Protein AF-A0A7X4JTY4-F1 (afdb_monomer)

Foldseek 3Di:
DDDPDDWDFDALVNVVVVCVVPPPQPVPPHDPDDSQATGWGWDFDCDVNATWTWTAHPVRPTLDTPSPVPDDPVDDPLVVDDDCVSPVPSVVVNVQVVQEAEQDDAADDLPQLLLDWAFLDDDQLAQHNNSNCLLNVLQPQDDPLQVVLQVLCVLVPVQFDGWDWDADPRTTWTWTAGPPGDTDTSSRDDRQSSLSSNLSSQLSRPQHRQEYEEEASCPSHDLSSLLVSLVSQVVSCVRHHYHYDHPDLSNQQSCQVPQQVDWAWDQDPNDIDIHGDDCVVCVVVSVPDGRSRCVVVCNVPNDDD

Nearest PDB structures (foldseek):
  8v47-assembly1_A  TM=6.775E-01  e=1.813E-04  Escherichia coli B185
  8ux9-assembly1_C  TM=6.898E-01  e=3.568E-04  Escherichia coli B185
  8v49-assembly1_D  TM=6.364E-01  e=2.691E-04  Escherichia coli B185
  8ux9-assembly1_B  TM=4.644E-01  e=8.709E-05  Escherichia coli B185
  8v48-assembly1_F  TM=4.225E-01  e=2.009E-05  Escherichia coli B185

Mean predicted aligned error: 12.1 Å

Structure (mmCIF, N/CA/C/O backbone):
data_AF-A0A7X4JTY4-F1
#
_entry.id   AF-A0A7X4JTY4-F1
#
loop_
_atom_site.group_PDB
_atom_site.id
_atom_site.type_symbol
_atom_site.label_atom_id
_atom_site.label_alt_id
_atom_site.label_comp_id
_atom_site.label_asym_id
_atom_site.label_entity_id
_atom_site.label_seq_id
_atom_site.pdbx_PDB_ins_code
_atom_site.Cartn_x
_atom_site.Cartn_y
_atom_site.Cartn_z
_atom_site.occupancy
_atom_site.B_iso_or_equiv
_atom_site.auth_seq_id
_atom_site.auth_comp_id
_atom_site.auth_asym_id
_atom_site.auth_atom_id
_atom_site.pdbx_PDB_model_num
ATOM 1 N N . MET A 1 1 ? 39.954 15.935 -25.985 1.00 30.92 1 MET A N 1
ATOM 2 C CA . MET A 1 1 ? 39.154 15.228 -24.966 1.00 30.92 1 MET A CA 1
ATOM 3 C C . MET A 1 1 ? 38.207 14.335 -25.734 1.00 30.92 1 MET A C 1
ATOM 5 O O . MET A 1 1 ? 37.468 14.859 -26.553 1.00 30.92 1 MET A O 1
ATOM 9 N N . ALA A 1 2 ? 38.372 13.020 -25.617 1.00 26.95 2 ALA A N 1
ATOM 10 C CA . ALA A 1 2 ? 37.556 12.062 -26.350 1.00 26.95 2 ALA A CA 1
ATOM 11 C C . ALA A 1 2 ? 36.162 11.999 -25.714 1.00 26.95 2 ALA A C 1
ATOM 13 O O . ALA A 1 2 ? 36.042 11.867 -24.497 1.00 26.95 2 ALA A O 1
ATOM 14 N N . ASP A 1 3 ? 35.157 12.174 -26.562 1.00 33.31 3 ASP A N 1
ATOM 15 C CA . ASP A 1 3 ? 33.731 12.133 -26.272 1.00 33.31 3 ASP A CA 1
ATOM 16 C C . ASP A 1 3 ? 33.299 10.667 -26.106 1.00 33.31 3 ASP A C 1
ATOM 18 O O . ASP A 1 3 ? 33.400 9.875 -27.043 1.00 33.31 3 ASP A O 1
ATOM 22 N N . ASN A 1 4 ? 32.886 10.282 -24.897 1.00 30.95 4 ASN A N 1
ATOM 23 C CA . ASN A 1 4 ? 32.335 8.956 -24.613 1.00 30.95 4 ASN A CA 1
ATOM 24 C C . ASN A 1 4 ? 30.812 9.021 -24.777 1.00 30.95 4 ASN A C 1
ATOM 26 O O . ASN A 1 4 ? 30.064 9.052 -23.800 1.00 30.95 4 ASN A O 1
ATOM 30 N N . GLY A 1 5 ? 30.351 9.045 -26.027 1.00 32.28 5 GLY A N 1
ATOM 31 C CA . GLY A 1 5 ? 28.941 8.844 -26.347 1.00 32.28 5 GLY A CA 1
ATOM 32 C C . GLY A 1 5 ? 28.495 7.455 -25.885 1.00 32.28 5 GLY A C 1
ATOM 33 O O . GLY A 1 5 ? 28.937 6.440 -26.421 1.00 32.28 5 GLY A O 1
ATOM 34 N N . GLY A 1 6 ? 27.637 7.395 -24.866 1.00 33.47 6 GLY A N 1
ATOM 35 C CA . GLY A 1 6 ? 27.070 6.140 -24.377 1.00 33.47 6 GLY A CA 1
ATOM 36 C C . GLY A 1 6 ? 26.107 5.527 -25.398 1.00 33.47 6 GLY A C 1
ATOM 37 O O . GLY A 1 6 ? 25.023 6.065 -25.645 1.00 33.47 6 GLY A O 1
ATOM 38 N N . ARG A 1 7 ? 26.483 4.377 -25.963 1.00 35.91 7 ARG A N 1
ATOM 39 C CA . ARG A 1 7 ? 25.622 3.526 -26.797 1.00 35.91 7 ARG A CA 1
ATOM 40 C C . ARG A 1 7 ? 24.805 2.622 -25.873 1.00 35.91 7 ARG A C 1
ATOM 42 O O . ARG A 1 7 ? 25.372 1.910 -25.052 1.00 35.91 7 ARG A O 1
ATOM 49 N N . LEU A 1 8 ? 23.482 2.691 -25.971 1.00 34.91 8 LEU A N 1
ATOM 50 C CA . LEU A 1 8 ? 22.560 1.818 -25.242 1.00 34.91 8 LEU A CA 1
ATOM 51 C C . LEU A 1 8 ? 21.716 1.154 -26.323 1.00 34.91 8 LEU A C 1
ATOM 53 O O . LEU A 1 8 ? 20.919 1.822 -26.983 1.00 34.91 8 LEU A O 1
ATOM 57 N N . GLU A 1 9 ? 22.001 -0.117 -26.576 1.00 34.25 9 GLU A N 1
ATOM 58 C CA . GLU A 1 9 ? 21.263 -0.954 -27.514 1.00 34.25 9 GLU A CA 1
ATOM 59 C C . GLU A 1 9 ? 20.186 -1.693 -26.732 1.00 34.25 9 GLU A C 1
ATOM 61 O O . GLU A 1 9 ? 20.489 -2.313 -25.719 1.00 34.25 9 GLU A O 1
ATOM 66 N N . VAL A 1 10 ? 18.939 -1.600 -27.187 1.00 36.41 10 VAL A N 1
ATOM 67 C CA . VAL A 1 10 ? 17.864 -2.489 -26.739 1.00 36.41 10 VAL A CA 1
ATOM 68 C C . VAL A 1 10 ? 17.528 -3.354 -27.939 1.00 36.41 10 VAL A C 1
ATOM 70 O O . VAL A 1 10 ? 17.168 -2.831 -28.997 1.00 36.41 10 VAL A O 1
ATOM 73 N N . THR A 1 11 ? 17.718 -4.660 -27.805 1.00 35.09 11 THR A N 1
ATOM 74 C CA . THR A 1 11 ? 17.557 -5.601 -28.921 1.00 35.09 11 THR A CA 1
ATOM 75 C C . THR A 1 11 ? 16.150 -6.200 -28.947 1.00 35.09 11 THR A C 1
ATOM 77 O O . THR A 1 11 ? 15.474 -6.302 -27.923 1.00 35.09 11 THR A O 1
ATOM 80 N N . ALA A 1 12 ? 15.694 -6.629 -30.129 1.00 35.72 12 ALA A N 1
ATOM 81 C CA . ALA A 1 12 ? 14.402 -7.301 -30.295 1.00 35.72 12 ALA A CA 1
ATOM 82 C C . ALA A 1 12 ? 14.272 -8.575 -29.429 1.00 35.72 12 ALA A C 1
ATOM 84 O O . ALA A 1 12 ? 13.171 -8.924 -29.003 1.00 35.72 12 ALA A O 1
ATOM 85 N N . GLU A 1 13 ? 15.390 -9.248 -29.136 1.00 31.34 13 GLU A N 1
ATOM 86 C CA . GLU A 1 13 ? 15.436 -10.464 -28.313 1.00 31.34 13 GLU A CA 1
ATOM 87 C C . GLU A 1 13 ? 15.108 -10.191 -26.834 1.00 31.34 13 GLU A C 1
ATOM 89 O O . GLU A 1 13 ? 14.387 -10.973 -26.212 1.00 31.34 13 GLU A O 1
ATOM 94 N N . GLU A 1 14 ? 15.547 -9.054 -26.284 1.00 34.03 14 GLU A N 1
ATOM 95 C CA . GLU A 1 14 ? 15.264 -8.656 -24.894 1.00 34.03 14 GLU A CA 1
ATOM 96 C C . GLU A 1 14 ? 13.777 -8.328 -24.673 1.00 34.03 14 GLU A C 1
ATOM 98 O O . GLU A 1 14 ? 13.241 -8.542 -23.584 1.00 34.03 14 GLU A O 1
ATOM 103 N N . ILE A 1 15 ? 13.087 -7.863 -25.720 1.00 36.12 15 ILE A N 1
ATOM 104 C CA . ILE A 1 15 ? 11.656 -7.525 -25.692 1.00 36.12 15 ILE A CA 1
ATOM 105 C C . ILE A 1 15 ? 10.789 -8.770 -25.935 1.00 36.12 15 ILE A C 1
ATOM 107 O O . ILE A 1 15 ? 9.801 -8.975 -25.229 1.00 36.12 15 ILE A O 1
ATOM 111 N N . ALA A 1 16 ? 11.179 -9.652 -26.862 1.00 30.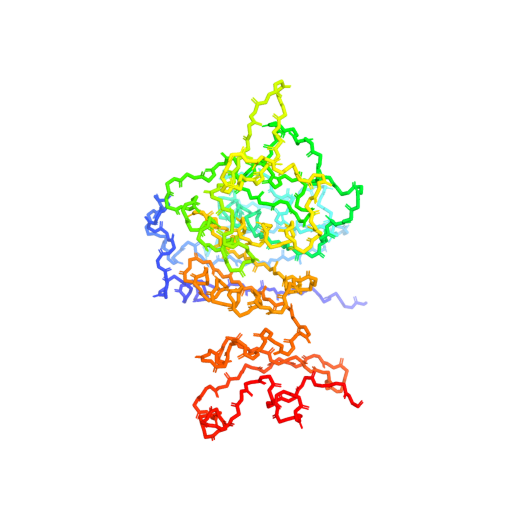55 16 ALA A N 1
ATOM 112 C CA . ALA A 1 16 ? 10.481 -10.920 -27.098 1.00 30.55 16 ALA A CA 1
ATOM 113 C C . ALA A 1 16 ? 10.494 -11.829 -25.852 1.00 30.55 16 ALA A C 1
ATOM 115 O O . ALA A 1 16 ? 9.496 -12.481 -25.541 1.00 30.55 16 ALA A O 1
ATOM 116 N N . TYR A 1 17 ? 11.585 -11.804 -25.075 1.00 32.16 17 TYR A N 1
ATOM 117 C CA . TYR A 1 17 ? 11.674 -12.500 -23.788 1.00 32.16 17 TYR A CA 1
ATOM 118 C C . TYR A 1 17 ? 10.658 -11.984 -22.747 1.00 32.16 17 TYR A C 1
ATOM 120 O O . TYR A 1 17 ? 10.194 -12.746 -21.894 1.00 32.16 17 TYR A O 1
ATOM 128 N N . ALA A 1 18 ? 10.280 -10.703 -22.817 1.00 34.03 18 ALA A N 1
ATOM 129 C CA . ALA A 1 18 ? 9.278 -10.105 -21.935 1.00 34.03 18 ALA A CA 1
ATOM 130 C C . ALA A 1 18 ? 7.833 -10.473 -22.334 1.00 34.03 18 ALA A C 1
ATOM 132 O O . ALA A 1 18 ? 6.981 -10.619 -21.453 1.00 34.03 18 ALA A O 1
ATOM 133 N N . GLU A 1 19 ? 7.553 -10.676 -23.628 1.00 34.06 19 GLU A N 1
ATOM 134 C CA . GLU A 1 19 ? 6.225 -11.080 -24.122 1.00 34.06 19 GLU A CA 1
ATOM 135 C C . GLU A 1 19 ? 5.905 -12.566 -23.872 1.00 34.06 19 GLU A C 1
ATOM 137 O O . GLU A 1 19 ? 4.757 -12.894 -23.560 1.00 34.06 19 GLU A O 1
ATOM 142 N N . ASP A 1 20 ? 6.900 -13.460 -23.931 1.00 35.25 20 ASP A N 1
ATOM 143 C CA . ASP A 1 20 ? 6.692 -14.918 -23.831 1.00 35.25 20 ASP A CA 1
ATOM 144 C C . ASP A 1 20 ? 6.289 -15.385 -22.413 1.00 35.25 20 ASP A C 1
ATOM 146 O O . ASP A 1 20 ? 5.678 -16.437 -22.226 1.00 35.25 20 ASP A O 1
ATOM 150 N N . ARG A 1 21 ? 6.559 -14.572 -21.377 1.00 36.59 21 ARG A N 1
ATOM 151 C CA . ARG A 1 21 ? 6.151 -14.870 -19.988 1.00 36.59 21 ARG A CA 1
ATOM 152 C C . ARG A 1 21 ? 4.821 -14.253 -19.559 1.00 36.59 21 ARG A C 1
ATOM 154 O O . ARG A 1 21 ? 4.237 -14.749 -18.593 1.00 36.59 21 ARG A O 1
ATOM 161 N N . ARG A 1 22 ? 4.320 -13.208 -20.231 1.00 41.38 22 ARG A N 1
ATOM 162 C CA . ARG A 1 22 ? 2.977 -12.631 -20.008 1.00 41.38 22 ARG A CA 1
ATOM 163 C C . ARG A 1 22 ? 2.498 -11.947 -21.300 1.00 41.38 22 ARG A C 1
ATOM 165 O O . ARG A 1 22 ? 3.091 -10.940 -21.676 1.00 41.38 22 ARG A O 1
ATOM 172 N N . PRO A 1 23 ? 1.403 -12.397 -21.946 1.00 35.69 23 PRO A N 1
ATOM 173 C CA . PRO A 1 23 ? 0.941 -11.810 -23.202 1.00 35.69 23 PRO A CA 1
ATOM 174 C C . PRO A 1 23 ? 0.345 -10.415 -22.951 1.00 35.69 23 PRO A C 1
ATOM 176 O O . PRO A 1 23 ? -0.846 -10.263 -22.677 1.00 35.69 23 PRO A O 1
ATOM 179 N N . TYR A 1 24 ? 1.189 -9.384 -23.011 1.00 38.91 24 TYR A N 1
ATOM 180 C CA . TYR A 1 24 ? 0.818 -7.991 -22.743 1.00 38.91 24 TYR A CA 1
ATOM 181 C C . TYR A 1 24 ? -0.058 -7.392 -23.863 1.00 38.91 24 TYR A C 1
ATOM 183 O O . TYR A 1 24 ? -0.971 -6.617 -23.578 1.00 38.91 24 TYR A O 1
ATOM 191 N N . GLY A 1 25 ? 0.149 -7.787 -25.128 1.00 37.41 25 GLY A N 1
ATOM 192 C CA . GLY A 1 25 ? -0.528 -7.190 -26.293 1.00 37.41 25 GLY A CA 1
ATOM 193 C C . GLY A 1 25 ? -2.019 -7.532 -26.448 1.00 37.41 25 GLY A C 1
ATOM 194 O O . GLY A 1 25 ? -2.828 -6.673 -26.809 1.00 37.41 25 GLY A O 1
ATOM 195 N N . ALA A 1 26 ? -2.430 -8.756 -26.100 1.00 36.97 26 ALA A N 1
ATOM 196 C CA . ALA A 1 26 ? -3.780 -9.253 -26.399 1.00 36.97 26 ALA A CA 1
ATOM 197 C C . ALA A 1 26 ? -4.903 -8.548 -25.609 1.00 36.97 26 ALA A C 1
ATOM 199 O O . ALA A 1 26 ? -6.049 -8.506 -26.057 1.00 36.97 26 ALA A O 1
ATOM 200 N N . ARG A 1 27 ? -4.596 -7.966 -24.441 1.00 36.22 27 ARG A N 1
ATOM 201 C CA . ARG A 1 27 ? -5.600 -7.352 -23.552 1.00 36.22 27 ARG A CA 1
ATOM 202 C C . ARG A 1 27 ? -6.012 -5.933 -23.966 1.00 36.22 27 ARG A C 1
ATOM 204 O O . ARG A 1 27 ? -7.027 -5.442 -23.481 1.00 36.22 27 ARG A O 1
ATOM 211 N N . TYR A 1 28 ? -5.263 -5.298 -24.871 1.00 38.22 28 TYR A N 1
ATOM 212 C CA . TYR A 1 28 ? -5.427 -3.885 -25.247 1.00 38.22 28 TYR A CA 1
ATOM 213 C C . TYR A 1 28 ? -5.757 -3.670 -26.735 1.00 38.22 28 TYR A C 1
ATOM 215 O O . TYR A 1 28 ? -5.597 -2.567 -27.254 1.00 38.22 28 TYR A O 1
ATOM 223 N N . GLY A 1 29 ? -6.223 -4.712 -27.437 1.00 30.72 29 GLY A N 1
ATOM 224 C CA . GLY A 1 29 ? -6.575 -4.621 -28.861 1.00 30.72 29 GLY A CA 1
ATOM 225 C C . GLY A 1 29 ? -5.367 -4.417 -29.780 1.00 30.72 29 GLY A C 1
ATOM 226 O O . GLY A 1 29 ? -5.516 -3.959 -30.913 1.00 30.72 29 GLY A O 1
ATOM 227 N N . ILE A 1 30 ? -4.170 -4.740 -29.290 1.00 37.56 30 ILE A N 1
ATOM 228 C CA . ILE A 1 30 ? -2.940 -4.711 -30.064 1.00 37.56 30 ILE A CA 1
ATOM 229 C C . ILE A 1 30 ? -2.812 -6.098 -30.700 1.00 37.56 30 ILE A C 1
ATOM 231 O O . ILE A 1 30 ? -2.725 -7.105 -29.999 1.00 37.56 30 ILE A O 1
ATOM 235 N N . GLY A 1 31 ? -2.892 -6.160 -32.032 1.00 35.72 31 GLY A N 1
ATOM 236 C CA . GLY A 1 31 ? -2.583 -7.384 -32.774 1.00 35.72 31 GLY A CA 1
ATOM 237 C C . GLY A 1 31 ? -1.148 -7.851 -32.487 1.00 35.72 31 GLY A C 1
ATOM 238 O O . GLY A 1 31 ? -0.374 -7.081 -31.922 1.00 35.72 31 GLY A O 1
ATOM 239 N N . PRO A 1 32 ? -0.778 -9.090 -32.855 1.00 35.91 32 PRO A N 1
ATOM 240 C CA . PRO A 1 32 ? 0.576 -9.592 -32.644 1.00 35.91 32 PRO A CA 1
ATOM 241 C C . PRO A 1 32 ? 1.579 -8.608 -33.248 1.00 35.91 32 PRO A C 1
ATOM 243 O O . PRO A 1 32 ? 1.533 -8.317 -34.444 1.00 35.91 32 PRO A O 1
ATOM 246 N N . ILE A 1 33 ? 2.424 -8.046 -32.391 1.00 41.03 33 ILE A N 1
ATOM 247 C CA . ILE A 1 33 ? 3.469 -7.127 -32.796 1.00 41.03 33 ILE A CA 1
ATOM 248 C C . ILE A 1 33 ? 4.632 -8.005 -33.292 1.00 41.03 33 ILE A C 1
ATOM 250 O O . ILE A 1 33 ? 5.142 -8.835 -32.545 1.00 41.03 33 ILE A O 1
ATOM 254 N N . ALA A 1 34 ? 4.989 -7.931 -34.575 1.00 36.38 34 ALA A N 1
ATOM 255 C CA . ALA A 1 34 ? 5.975 -8.845 -35.149 1.00 36.38 34 ALA A CA 1
ATOM 256 C C . ALA A 1 34 ? 7.400 -8.400 -34.787 1.00 36.38 34 ALA A C 1
ATOM 258 O O . ALA A 1 34 ? 7.742 -7.234 -34.946 1.00 36.38 34 ALA A O 1
ATOM 259 N N . ALA A 1 35 ? 8.274 -9.335 -34.396 1.00 35.47 35 ALA A N 1
ATOM 260 C CA . ALA A 1 35 ? 9.689 -9.068 -34.088 1.00 35.47 35 ALA A CA 1
ATOM 261 C C . ALA A 1 35 ? 10.459 -8.342 -35.219 1.00 35.47 35 ALA A C 1
ATOM 263 O O . ALA A 1 35 ? 11.457 -7.671 -34.968 1.00 35.47 35 ALA A O 1
ATOM 264 N N . ALA A 1 36 ? 9.974 -8.431 -36.463 1.00 37.78 36 ALA A N 1
ATOM 265 C CA . ALA A 1 36 ? 10.516 -7.715 -37.619 1.00 37.78 36 ALA A CA 1
ATOM 266 C C . ALA A 1 36 ? 10.382 -6.178 -37.528 1.00 37.78 36 ALA A C 1
ATOM 268 O O . ALA A 1 36 ? 11.074 -5.469 -38.257 1.00 37.78 36 ALA A O 1
ATOM 269 N N . ASP A 1 37 ? 9.553 -5.663 -36.617 1.00 39.78 37 ASP A N 1
ATOM 270 C CA . ASP A 1 37 ? 9.363 -4.229 -36.384 1.00 39.78 37 ASP A CA 1
ATOM 271 C C . ASP A 1 37 ? 10.389 -3.633 -35.376 1.00 39.78 37 ASP A C 1
ATOM 273 O O . ASP A 1 37 ? 10.251 -2.469 -34.999 1.00 39.78 37 ASP A O 1
ATOM 277 N N . PHE A 1 38 ? 11.403 -4.395 -34.908 1.00 44.84 38 PHE A N 1
ATOM 278 C CA . PHE A 1 38 ? 12.152 -4.081 -33.664 1.00 44.84 38 PHE A CA 1
ATOM 279 C C . PHE A 1 38 ? 13.686 -4.045 -33.701 1.00 44.84 38 PHE A C 1
ATOM 281 O O . PHE A 1 38 ? 14.316 -4.223 -32.661 1.00 44.84 38 PHE A O 1
ATOM 288 N N . HIS A 1 39 ? 14.327 -3.734 -34.826 1.00 40.47 39 HIS A N 1
ATOM 289 C CA . HIS A 1 39 ? 15.725 -3.277 -34.764 1.00 40.47 39 HIS A CA 1
ATOM 290 C C . HIS A 1 39 ? 15.790 -1.757 -34.899 1.00 40.47 39 HIS A C 1
ATOM 292 O O . HIS A 1 39 ? 15.681 -1.217 -35.998 1.00 40.47 39 HIS A O 1
ATOM 298 N N . TRP A 1 40 ? 15.963 -1.095 -33.753 1.00 43.31 40 TRP A N 1
ATOM 299 C CA . TRP A 1 40 ? 16.121 0.350 -33.628 1.00 43.31 40 TRP A CA 1
ATOM 300 C C . TRP A 1 40 ? 17.532 0.642 -33.109 1.00 43.31 40 TRP A C 1
ATOM 302 O O . TRP A 1 40 ? 17.884 0.236 -32.004 1.00 43.31 40 TRP A O 1
ATOM 312 N N . GLU A 1 41 ? 18.360 1.322 -33.901 1.00 36.69 41 GLU A N 1
ATOM 313 C CA . GLU A 1 41 ? 19.721 1.698 -33.493 1.00 36.69 41 GLU A CA 1
ATOM 314 C C . GLU A 1 41 ? 19.731 3.137 -32.954 1.00 36.69 41 GLU A C 1
ATOM 316 O O . GLU A 1 41 ? 19.243 4.056 -33.617 1.00 36.69 41 GLU A O 1
ATOM 321 N N . ARG A 1 42 ? 20.272 3.330 -31.742 1.00 43.00 42 ARG A N 1
ATOM 322 C CA . ARG A 1 42 ? 20.342 4.629 -31.061 1.00 43.00 42 ARG A CA 1
ATOM 323 C C . ARG A 1 42 ? 21.705 5.281 -31.278 1.00 43.00 42 ARG A C 1
ATOM 325 O O . ARG A 1 42 ? 22.668 4.934 -30.598 1.00 43.00 42 ARG A O 1
ATOM 332 N N . ASP A 1 43 ? 21.750 6.299 -32.130 1.00 39.38 43 ASP A N 1
ATOM 333 C CA . ASP A 1 43 ? 22.902 7.199 -32.237 1.00 39.38 43 ASP A CA 1
ATOM 334 C C . ASP A 1 43 ? 22.583 8.529 -31.541 1.00 39.38 43 ASP A C 1
ATOM 336 O O . ASP A 1 43 ? 21.767 9.308 -32.034 1.00 39.38 43 ASP A O 1
ATOM 340 N N . TYR A 1 44 ? 23.239 8.796 -30.407 1.00 40.00 44 TYR A N 1
ATOM 341 C CA . TYR A 1 44 ? 23.310 10.143 -29.836 1.00 40.00 44 TYR A CA 1
ATOM 342 C C . TYR A 1 44 ? 24.551 10.817 -30.408 1.00 40.00 44 TYR A C 1
ATOM 344 O O . TYR A 1 44 ? 25.669 10.351 -30.173 1.00 40.00 44 TYR A O 1
ATOM 352 N N . ARG A 1 45 ? 24.377 11.880 -31.193 1.00 43.50 45 ARG A N 1
ATOM 353 C CA . ARG A 1 45 ? 25.508 12.641 -31.735 1.00 43.50 45 ARG A CA 1
ATOM 354 C C . ARG A 1 45 ? 25.413 14.085 -31.282 1.00 43.50 45 ARG A C 1
ATOM 356 O O . ARG A 1 45 ? 24.428 14.761 -31.554 1.00 43.50 45 ARG A O 1
ATOM 363 N N . LEU A 1 46 ? 26.479 14.559 -30.645 1.00 35.34 46 LEU A N 1
ATOM 364 C CA . LEU A 1 46 ? 26.769 15.981 -30.524 1.00 35.34 46 LEU A CA 1
ATOM 365 C C . LEU A 1 46 ? 27.302 16.460 -31.877 1.00 35.34 46 LEU A C 1
ATOM 367 O O . LEU A 1 46 ? 28.491 16.343 -32.169 1.00 35.34 46 LEU A O 1
ATOM 371 N N . SER A 1 47 ? 26.422 16.979 -32.733 1.00 35.94 47 SER A N 1
ATOM 372 C CA . SER A 1 47 ? 26.843 17.638 -33.972 1.00 35.94 47 SER A CA 1
ATOM 373 C C . SER A 1 47 ? 26.832 19.148 -33.748 1.00 35.94 47 SER A C 1
ATOM 375 O O . SER A 1 47 ? 25.777 19.762 -33.620 1.00 35.94 47 SER A O 1
ATOM 377 N N . GLY A 1 48 ? 28.014 19.758 -33.613 1.00 37.38 48 GLY A N 1
ATOM 378 C CA . GLY A 1 48 ? 28.144 21.215 -33.472 1.00 37.38 48 GLY A CA 1
ATOM 379 C C . GLY A 1 48 ? 27.537 21.821 -32.195 1.00 37.38 48 GLY A C 1
ATOM 380 O O . GLY A 1 48 ? 27.173 22.993 -32.211 1.00 37.38 48 GLY A O 1
ATOM 381 N N . GLY A 1 49 ? 27.413 21.046 -31.109 1.00 37.94 49 GLY A N 1
ATOM 382 C CA . GLY A 1 49 ? 26.787 21.490 -29.852 1.00 37.94 49 GLY A CA 1
ATOM 383 C C . GLY A 1 49 ? 25.266 21.310 -29.798 1.00 37.94 49 GLY A C 1
ATOM 384 O O . GLY A 1 49 ? 24.642 21.802 -28.864 1.00 37.94 49 GLY A O 1
ATOM 385 N N . ARG A 1 50 ? 24.675 20.617 -30.780 1.00 41.78 50 ARG A N 1
ATOM 386 C CA . ARG A 1 50 ? 23.245 20.287 -30.829 1.00 41.78 50 ARG A CA 1
ATOM 387 C C . ARG A 1 50 ? 23.020 18.810 -30.535 1.00 41.78 50 ARG A C 1
ATOM 389 O O . ARG A 1 50 ? 23.823 17.968 -30.949 1.00 41.78 50 ARG A O 1
ATOM 396 N N . HIS A 1 51 ? 21.931 18.517 -29.831 1.00 48.88 51 HIS A N 1
ATOM 397 C CA . HIS A 1 51 ? 21.502 17.163 -29.512 1.00 48.88 51 HIS A CA 1
ATOM 398 C C . HIS A 1 51 ? 20.460 16.718 -30.531 1.00 48.88 51 HIS A C 1
ATOM 400 O O . HIS A 1 51 ? 19.360 17.254 -30.567 1.00 48.88 51 HIS A O 1
ATOM 406 N N . ALA A 1 52 ? 20.828 15.747 -31.363 1.00 46.81 52 ALA A N 1
ATOM 407 C CA . ALA A 1 52 ? 19.928 15.133 -32.328 1.00 46.81 52 ALA A CA 1
ATOM 408 C C . ALA A 1 52 ? 19.685 13.676 -31.929 1.00 46.81 52 ALA A C 1
ATOM 410 O O . ALA A 1 52 ? 20.633 12.951 -31.597 1.00 46.81 52 ALA A O 1
ATOM 411 N N . PHE A 1 53 ? 18.427 13.240 -31.977 1.00 51.00 53 PHE A N 1
ATOM 412 C CA . PHE A 1 53 ? 18.078 11.827 -31.891 1.00 51.00 53 PHE A CA 1
ATOM 413 C C . PHE A 1 53 ? 17.733 11.311 -33.288 1.00 51.00 53 PHE A C 1
ATOM 415 O O . PHE A 1 53 ? 17.070 11.979 -34.077 1.00 51.00 53 PHE A O 1
ATOM 422 N N . SER A 1 54 ? 18.210 10.110 -33.611 1.00 51.00 54 SER A N 1
ATOM 423 C CA . SER A 1 54 ? 17.844 9.434 -34.854 1.00 51.00 54 SER A CA 1
ATOM 424 C C . SER A 1 54 ? 17.249 8.077 -34.533 1.00 51.00 54 SER A C 1
ATOM 426 O O . SER A 1 54 ? 17.780 7.334 -33.707 1.00 51.00 54 SER A O 1
ATOM 428 N N . ILE A 1 55 ? 16.130 7.773 -35.182 1.00 51.50 55 ILE A N 1
ATOM 429 C CA . ILE A 1 55 ? 15.484 6.470 -35.115 1.00 51.50 55 ILE A CA 1
ATOM 430 C C . ILE A 1 55 ? 15.716 5.798 -36.468 1.00 51.50 55 ILE A C 1
ATOM 432 O O . ILE A 1 55 ? 15.306 6.314 -37.510 1.00 51.50 55 ILE A O 1
ATOM 436 N N . ARG A 1 56 ? 16.416 4.659 -36.473 1.00 51.22 56 ARG A N 1
ATOM 437 C CA . ARG A 1 56 ? 16.673 3.877 -37.692 1.00 51.22 56 ARG A CA 1
ATOM 438 C C . ARG A 1 56 ? 15.814 2.629 -37.733 1.00 51.22 56 ARG A C 1
ATOM 440 O O . ARG A 1 56 ? 15.640 1.979 -36.707 1.00 51.22 56 ARG A O 1
ATOM 447 N N . ARG A 1 57 ? 15.318 2.296 -38.925 1.00 48.91 57 ARG A N 1
ATOM 448 C CA . ARG A 1 57 ? 14.718 0.991 -39.213 1.00 48.91 57 ARG A CA 1
ATOM 449 C C . ARG A 1 57 ? 15.790 -0.062 -39.534 1.00 48.91 57 ARG A C 1
ATOM 451 O O . ARG A 1 57 ? 16.903 0.305 -39.920 1.00 48.91 57 ARG A O 1
ATOM 458 N N . PRO A 1 58 ? 15.444 -1.364 -39.456 1.00 43.16 58 PRO A N 1
ATOM 459 C CA . PRO A 1 58 ? 16.359 -2.469 -39.766 1.00 43.16 58 PRO A CA 1
ATOM 460 C C . PRO A 1 58 ? 16.897 -2.450 -41.207 1.00 43.16 58 PRO A C 1
ATOM 462 O O . PRO A 1 58 ? 17.961 -2.995 -41.484 1.00 43.16 58 PRO A O 1
ATOM 465 N N . ASP A 1 59 ? 16.171 -1.824 -42.134 1.00 51.81 59 ASP A N 1
ATOM 466 C CA . ASP A 1 59 ? 16.537 -1.676 -43.547 1.00 51.81 59 ASP A CA 1
ATOM 467 C C . ASP A 1 59 ? 17.486 -0.491 -43.811 1.00 51.81 59 ASP A C 1
ATOM 469 O O . ASP A 1 59 ? 17.747 -0.151 -44.966 1.00 51.81 59 ASP A O 1
ATOM 473 N N . ASN A 1 60 ? 18.033 0.125 -42.755 1.00 48.47 60 ASN A N 1
ATOM 474 C CA . ASN A 1 60 ? 18.890 1.311 -42.819 1.00 48.47 60 ASN A CA 1
ATOM 475 C C . ASN A 1 60 ? 18.204 2.551 -43.426 1.00 48.47 60 ASN A C 1
ATOM 477 O O . ASN A 1 60 ? 18.871 3.555 -43.695 1.00 48.47 60 ASN A O 1
ATOM 481 N N . ALA A 1 61 ? 16.878 2.530 -43.604 1.00 46.06 61 ALA A N 1
ATOM 482 C CA . ALA A 1 61 ? 16.123 3.735 -43.897 1.00 46.06 61 ALA A CA 1
ATOM 483 C C . ALA A 1 61 ? 16.037 4.566 -42.606 1.00 46.06 61 ALA A C 1
ATOM 485 O O . ALA A 1 61 ? 15.394 4.174 -41.626 1.00 46.06 61 ALA A O 1
ATOM 486 N N . ALA A 1 62 ? 16.733 5.705 -42.577 1.00 43.31 62 ALA A N 1
ATOM 487 C CA . ALA A 1 62 ? 16.551 6.701 -41.528 1.00 43.31 62 ALA A CA 1
ATOM 488 C C . ALA A 1 62 ? 15.086 7.152 -41.564 1.00 43.31 62 ALA A C 1
ATOM 490 O O . ALA A 1 62 ? 14.622 7.616 -42.605 1.00 43.31 62 ALA A O 1
ATOM 491 N N . LEU A 1 63 ? 14.351 6.946 -40.468 1.00 44.81 63 LEU A N 1
ATOM 492 C CA . LEU A 1 63 ? 12.921 7.249 -40.443 1.00 44.81 63 LEU A CA 1
ATOM 493 C C . LEU A 1 63 ? 12.677 8.750 -40.472 1.00 44.81 63 LEU A C 1
ATOM 495 O O . LEU A 1 63 ? 11.774 9.178 -41.168 1.00 44.81 63 LEU A O 1
ATOM 499 N N . GLU A 1 64 ? 13.501 9.505 -39.752 1.00 50.09 64 GLU A N 1
ATOM 500 C CA . GLU A 1 64 ? 13.609 10.962 -39.765 1.00 50.09 64 GLU A CA 1
ATOM 501 C C . GLU A 1 64 ? 14.641 11.332 -38.684 1.00 50.09 64 GLU A C 1
ATOM 503 O O . GLU A 1 64 ? 14.743 10.666 -37.648 1.00 50.09 64 GLU A O 1
ATOM 508 N N . SER A 1 65 ? 15.465 12.346 -38.947 1.00 44.19 65 SER A N 1
ATOM 509 C CA . SER A 1 65 ? 16.202 13.060 -37.904 1.00 44.19 65 SER A CA 1
ATOM 510 C C . SER A 1 65 ? 15.324 14.224 -37.482 1.00 44.19 65 SER A C 1
ATOM 512 O O . SER A 1 65 ? 15.157 15.170 -38.253 1.00 44.19 65 SER A O 1
ATOM 514 N N . ASP A 1 66 ? 14.731 14.140 -36.298 1.00 47.56 66 ASP A N 1
ATOM 515 C CA . ASP A 1 66 ? 14.052 15.291 -35.722 1.00 47.56 66 ASP A CA 1
ATOM 516 C C . ASP A 1 66 ? 15.127 16.135 -35.033 1.00 47.56 66 ASP A C 1
ATOM 518 O O . ASP A 1 66 ? 15.509 15.905 -33.883 1.00 47.56 66 ASP A O 1
ATOM 522 N N . ASP A 1 67 ? 15.691 17.069 -35.798 1.00 45.59 67 ASP A N 1
ATOM 523 C CA . ASP A 1 67 ? 16.533 18.143 -35.276 1.00 45.59 67 ASP A CA 1
ATOM 524 C C . ASP A 1 67 ? 15.612 19.156 -34.577 1.00 45.59 67 ASP A C 1
ATOM 526 O O . ASP A 1 67 ? 15.445 20.294 -35.021 1.00 45.59 67 ASP A O 1
ATOM 530 N N . SER A 1 68 ? 14.940 18.736 -33.502 1.00 47.19 68 SER A N 1
ATOM 531 C CA . SER A 1 68 ? 14.199 19.674 -32.671 1.00 47.19 68 SER A CA 1
ATOM 532 C C . SER A 1 68 ? 15.227 20.552 -31.954 1.00 47.19 68 SER A C 1
ATOM 534 O O . SER A 1 68 ? 15.883 20.095 -31.016 1.00 47.19 68 SER A O 1
ATOM 536 N N . ASP A 1 69 ? 15.367 21.808 -32.387 1.00 44.38 69 ASP A N 1
ATOM 537 C CA . ASP A 1 69 ? 16.275 22.819 -31.808 1.00 44.38 69 ASP A CA 1
ATOM 538 C C . ASP A 1 69 ? 16.019 23.091 -30.295 1.00 44.38 69 ASP A C 1
ATOM 540 O O . ASP A 1 69 ? 16.788 23.816 -29.670 1.00 44.38 69 ASP A O 1
ATOM 544 N N . ASP A 1 70 ? 14.988 22.476 -29.698 1.00 51.94 70 ASP A N 1
ATOM 545 C CA . ASP A 1 70 ? 14.547 22.635 -28.303 1.00 51.94 70 ASP A CA 1
ATOM 546 C C . ASP A 1 70 ? 14.821 21.415 -27.394 1.00 51.94 70 ASP A C 1
ATOM 548 O O . ASP A 1 70 ? 14.316 21.365 -26.271 1.00 51.94 70 ASP A O 1
ATOM 552 N N . ALA A 1 71 ? 15.596 20.415 -27.838 1.00 55.00 71 ALA A N 1
ATOM 553 C CA . ALA A 1 71 ? 15.870 19.244 -27.003 1.00 55.00 71 ALA A CA 1
ATOM 554 C C . ALA A 1 71 ? 16.740 19.604 -25.777 1.00 55.00 71 ALA A C 1
ATOM 556 O O . ALA A 1 71 ? 17.908 19.980 -25.918 1.00 55.00 71 ALA A O 1
ATOM 557 N N . THR A 1 72 ? 16.188 19.471 -24.569 1.00 56.53 72 THR A N 1
ATOM 558 C CA . THR A 1 72 ? 16.879 19.747 -23.303 1.00 56.53 72 THR A CA 1
ATOM 559 C C . THR A 1 72 ? 17.656 18.508 -22.830 1.00 56.53 72 THR A C 1
ATOM 561 O O . THR A 1 72 ? 17.069 17.433 -22.670 1.00 56.53 72 THR A O 1
ATOM 564 N N . PRO A 1 73 ? 18.980 18.610 -22.596 1.00 55.41 73 PRO A N 1
ATOM 565 C CA . PRO A 1 73 ? 19.814 17.473 -22.179 1.00 55.41 73 PRO A CA 1
ATOM 566 C C . PRO A 1 73 ? 19.440 16.887 -20.816 1.00 55.41 73 PRO A C 1
ATOM 568 O O . PRO A 1 73 ? 19.735 15.726 -20.534 1.00 55.41 73 PRO A O 1
ATOM 571 N N . GLU A 1 74 ? 18.848 17.705 -19.947 1.00 59.38 74 GLU A N 1
ATOM 572 C CA . GLU A 1 74 ? 18.496 17.337 -18.577 1.00 59.38 74 GLU A CA 1
ATOM 573 C C . GLU A 1 74 ? 17.178 16.559 -18.494 1.00 59.38 74 GLU A C 1
ATOM 575 O O . GLU A 1 74 ? 16.871 15.973 -17.453 1.00 59.38 74 GLU A O 1
ATOM 580 N N . GLU A 1 75 ? 16.400 16.532 -19.576 1.00 54.38 75 GLU A N 1
ATOM 581 C CA . GLU A 1 75 ? 15.132 15.822 -19.640 1.00 54.38 75 GLU A CA 1
ATOM 582 C C . GLU A 1 75 ? 15.249 14.511 -20.419 1.00 54.38 75 GLU A C 1
ATOM 584 O O . GLU A 1 75 ? 16.068 14.334 -21.320 1.00 54.38 75 GLU A O 1
ATOM 589 N N . SER A 1 76 ? 14.376 13.559 -20.097 1.00 66.00 76 SER A N 1
ATOM 590 C CA . SER A 1 76 ? 14.297 12.313 -20.854 1.00 66.00 76 SER A CA 1
ATOM 591 C C . SER A 1 76 ? 13.821 12.585 -22.280 1.00 66.00 76 SER A C 1
ATOM 593 O O . SER A 1 76 ? 12.868 13.324 -22.494 1.00 66.00 76 SER A O 1
ATOM 595 N N . VAL A 1 77 ? 14.394 11.905 -23.273 1.00 64.88 77 VAL A N 1
ATOM 596 C CA . VAL A 1 77 ? 13.886 11.932 -24.660 1.00 64.88 77 VAL A CA 1
ATOM 597 C C . VAL A 1 77 ? 12.397 11.544 -24.716 1.00 64.88 77 VAL A C 1
ATOM 599 O O . VAL A 1 77 ? 11.632 12.065 -25.528 1.00 64.88 77 VAL A O 1
ATOM 602 N N . LEU A 1 78 ? 11.950 10.684 -23.791 1.00 65.62 78 LEU A N 1
ATOM 603 C CA . LEU A 1 78 ? 10.544 10.303 -23.664 1.00 65.62 78 LEU A CA 1
ATOM 604 C C . LEU A 1 78 ? 9.637 11.442 -23.174 1.00 65.62 78 LEU A C 1
ATOM 606 O O . LEU A 1 78 ? 8.449 11.363 -23.436 1.00 65.62 78 LEU A O 1
ATOM 610 N N . SER A 1 79 ? 10.107 12.489 -22.492 1.00 64.31 79 SER A N 1
ATOM 611 C CA . SER A 1 79 ? 9.236 13.630 -22.132 1.00 64.31 79 SER A CA 1
ATOM 612 C C . SER A 1 79 ? 9.129 14.673 -23.248 1.00 64.31 79 SER A C 1
ATOM 614 O O . SER A 1 79 ? 8.218 15.506 -23.241 1.00 64.31 79 SER A O 1
ATOM 616 N N . GLN A 1 80 ? 10.045 14.616 -24.215 1.00 65.38 80 GLN A N 1
ATOM 617 C CA . GLN A 1 80 ? 10.239 15.660 -25.218 1.00 65.38 80 GLN A CA 1
ATOM 618 C C . GLN A 1 80 ? 9.565 15.327 -26.557 1.00 65.38 80 GLN A C 1
ATOM 620 O O . GLN A 1 80 ? 9.028 16.215 -27.217 1.00 65.38 80 GLN A O 1
ATOM 625 N N . ILE A 1 81 ? 9.498 14.046 -26.935 1.00 67.00 81 ILE A N 1
ATOM 626 C CA . ILE A 1 81 ? 8.848 13.611 -28.180 1.00 67.00 81 ILE A CA 1
ATOM 627 C C . ILE A 1 81 ? 7.325 13.613 -28.011 1.00 67.00 81 ILE A C 1
ATOM 629 O O . ILE A 1 81 ? 6.783 12.865 -27.201 1.00 67.00 81 ILE A O 1
ATOM 633 N N . ARG A 1 82 ? 6.614 14.435 -28.793 1.00 60.88 82 ARG A N 1
ATOM 634 C CA . ARG A 1 82 ? 5.160 14.639 -28.635 1.00 60.88 82 ARG A CA 1
ATOM 635 C C . ARG A 1 82 ? 4.295 14.193 -29.809 1.00 60.88 82 ARG A C 1
ATOM 637 O O . ARG A 1 82 ? 3.079 14.269 -29.666 1.00 60.88 82 ARG A O 1
ATOM 644 N N . ASP A 1 83 ? 4.862 13.738 -30.932 1.00 66.88 83 ASP A N 1
ATOM 645 C CA . ASP A 1 83 ? 4.075 13.269 -32.086 1.00 66.88 83 ASP A CA 1
ATOM 646 C C . ASP A 1 83 ? 3.778 11.756 -32.006 1.00 66.88 83 ASP A C 1
ATOM 648 O O . ASP A 1 83 ? 4.638 10.929 -32.333 1.00 66.88 83 ASP A O 1
ATOM 652 N N . PRO A 1 84 ? 2.544 11.348 -31.643 1.00 59.25 84 PRO A N 1
ATOM 653 C CA . PRO A 1 84 ? 2.202 9.941 -31.482 1.00 59.25 84 PRO A CA 1
ATOM 654 C C . PRO A 1 84 ? 1.983 9.206 -32.805 1.00 59.25 84 PRO A C 1
ATOM 656 O O . PRO A 1 84 ? 1.872 7.977 -32.812 1.00 59.25 84 PRO A O 1
ATOM 659 N N . ARG A 1 85 ? 1.860 9.936 -33.923 1.00 58.50 85 ARG A N 1
ATOM 660 C CA . ARG A 1 85 ? 1.684 9.352 -35.258 1.00 58.50 85 ARG A CA 1
ATOM 661 C C . ARG A 1 85 ? 3.027 8.996 -35.874 1.00 58.50 85 ARG A C 1
ATOM 663 O O . ARG A 1 85 ? 3.130 7.919 -36.457 1.00 58.50 85 ARG A O 1
ATOM 670 N N . ALA A 1 86 ? 4.028 9.854 -35.697 1.00 59.72 86 ALA A N 1
ATOM 671 C CA . ALA A 1 86 ? 5.398 9.582 -36.122 1.00 59.72 86 ALA A CA 1
ATOM 6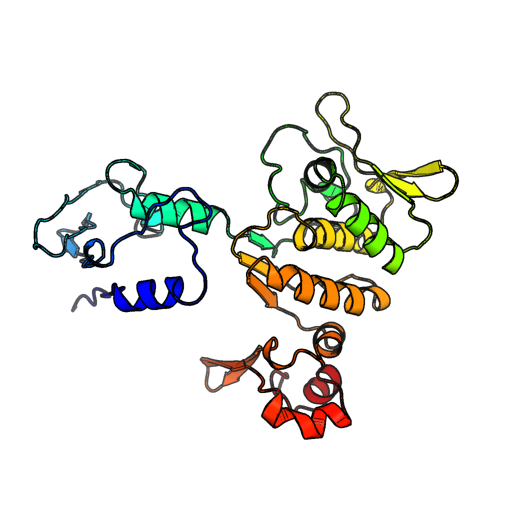72 C C . ALA A 1 86 ? 6.062 8.505 -35.241 1.00 59.72 86 ALA A C 1
ATOM 674 O O . ALA A 1 86 ? 6.730 7.607 -35.753 1.00 59.72 86 ALA A O 1
ATOM 675 N N . TYR A 1 87 ? 5.794 8.516 -33.926 1.00 66.81 87 TYR A N 1
ATOM 676 C CA . TYR A 1 87 ? 6.523 7.699 -32.947 1.00 66.81 87 TYR A CA 1
ATOM 677 C C . TYR A 1 87 ? 5.620 6.802 -32.092 1.00 66.81 87 TYR A C 1
ATOM 679 O O . TYR A 1 87 ? 5.669 6.810 -30.861 1.00 66.81 87 TYR A O 1
ATOM 687 N N . ARG A 1 88 ? 4.806 5.969 -32.751 1.00 64.19 88 ARG A N 1
ATOM 688 C CA . ARG A 1 88 ? 3.790 5.124 -32.095 1.00 64.19 88 ARG A CA 1
ATOM 689 C C . ARG A 1 88 ? 4.326 4.287 -30.925 1.00 64.19 88 ARG A C 1
ATOM 691 O O . ARG A 1 88 ? 3.650 4.186 -29.906 1.00 64.19 88 ARG A O 1
ATOM 698 N N . PHE A 1 89 ? 5.514 3.692 -31.056 1.00 66.75 89 PHE A N 1
ATOM 699 C CA . PHE A 1 89 ? 6.129 2.888 -29.991 1.00 66.75 89 PHE A CA 1
ATOM 700 C C . PHE A 1 89 ? 6.527 3.736 -28.775 1.00 66.75 89 PHE A C 1
ATOM 702 O O . PHE A 1 89 ? 6.209 3.375 -27.643 1.00 66.75 89 PHE A O 1
ATOM 709 N N . LEU A 1 90 ? 7.150 4.898 -29.001 1.00 70.06 90 LEU A N 1
ATOM 710 C CA . LEU A 1 90 ? 7.540 5.804 -27.919 1.00 70.06 90 LEU A CA 1
ATOM 711 C C . LEU A 1 90 ? 6.317 6.335 -27.174 1.00 70.06 90 LEU A C 1
ATOM 713 O O . LEU A 1 90 ? 6.340 6.396 -25.952 1.00 70.06 90 LEU A O 1
ATOM 717 N N . SER A 1 91 ? 5.216 6.608 -27.874 1.00 68.56 91 SER A N 1
ATOM 718 C CA . SER A 1 91 ? 3.961 6.996 -27.222 1.00 68.56 91 SER A CA 1
ATOM 719 C C . SER A 1 91 ? 3.307 5.879 -26.409 1.00 68.56 91 SER A C 1
ATOM 721 O O . SER A 1 91 ? 2.606 6.165 -25.439 1.00 68.56 91 SER A O 1
ATOM 723 N N . VAL A 1 92 ? 3.523 4.610 -26.772 1.00 71.81 92 VAL A N 1
ATOM 724 C CA . VAL A 1 92 ? 3.108 3.474 -25.934 1.00 71.81 92 VAL A CA 1
ATOM 725 C C . VAL A 1 92 ? 3.969 3.415 -24.673 1.00 71.81 92 VAL A C 1
ATOM 727 O O . VAL A 1 92 ? 3.417 3.345 -23.578 1.00 71.81 92 VAL A O 1
ATOM 730 N N . LEU A 1 93 ? 5.294 3.517 -24.804 1.00 75.75 93 LEU A N 1
ATOM 731 C CA . LEU A 1 93 ? 6.203 3.527 -23.653 1.00 75.75 93 LEU A CA 1
ATOM 732 C C . LEU A 1 93 ? 5.945 4.706 -22.708 1.00 75.75 93 LEU A C 1
ATOM 734 O O . LEU A 1 93 ? 5.868 4.501 -21.500 1.00 75.75 93 LEU A O 1
ATOM 738 N N . GLN A 1 94 ? 5.756 5.915 -23.245 1.00 77.56 94 GLN A N 1
ATOM 739 C CA . GLN A 1 94 ? 5.377 7.106 -22.477 1.00 77.56 94 GLN A CA 1
ATOM 740 C C . GLN A 1 94 ? 4.133 6.833 -21.639 1.00 77.56 94 GLN A C 1
ATOM 742 O O . GLN A 1 94 ? 4.156 7.020 -20.428 1.00 77.56 94 GLN A O 1
ATOM 747 N N . ARG A 1 95 ? 3.075 6.308 -22.264 1.00 79.56 95 ARG A N 1
ATOM 748 C CA . ARG A 1 95 ? 1.819 6.006 -21.574 1.00 79.56 95 ARG A CA 1
ATOM 749 C C . ARG A 1 95 ? 1.993 4.972 -20.466 1.00 79.56 95 ARG A C 1
ATOM 751 O O . ARG A 1 95 ? 1.368 5.100 -19.419 1.00 79.56 95 ARG A O 1
ATOM 758 N N . GLU A 1 96 ? 2.809 3.946 -20.679 1.00 80.75 96 GLU A N 1
ATOM 759 C CA . GLU A 1 96 ? 3.058 2.934 -19.649 1.00 80.75 96 GLU A CA 1
ATOM 760 C C . GLU A 1 96 ? 3.908 3.488 -18.497 1.00 80.75 96 GLU A C 1
ATOM 762 O O . GLU A 1 96 ? 3.591 3.242 -17.332 1.00 80.75 96 GLU A O 1
ATOM 767 N N . TYR A 1 97 ? 4.917 4.314 -18.786 1.00 85.69 97 TYR A N 1
ATOM 768 C CA . TYR A 1 97 ? 5.729 4.972 -17.758 1.00 85.69 97 TYR A CA 1
ATOM 769 C C . TYR A 1 97 ? 4.944 6.026 -16.973 1.00 85.69 97 TYR A C 1
ATOM 771 O O . TYR A 1 97 ? 5.058 6.082 -15.751 1.00 85.69 97 TYR A O 1
ATOM 779 N N . GLU A 1 98 ? 4.064 6.788 -17.622 1.00 85.00 98 GLU A N 1
ATOM 780 C CA . GLU A 1 98 ? 3.148 7.733 -16.967 1.00 85.00 98 GLU A CA 1
ATOM 781 C C . GLU A 1 98 ? 2.165 7.051 -16.012 1.00 85.00 98 GLU A C 1
ATOM 783 O O . GLU A 1 98 ? 1.587 7.704 -15.139 1.00 85.00 98 GLU A O 1
ATOM 788 N N . ARG A 1 99 ? 1.945 5.740 -16.159 1.00 89.69 99 ARG A N 1
ATOM 789 C CA . ARG A 1 99 ? 1.107 4.956 -15.247 1.00 89.69 99 ARG A CA 1
ATOM 790 C C . ARG A 1 99 ? 1.877 4.442 -14.040 1.00 89.69 99 ARG A C 1
ATOM 792 O O . ARG A 1 99 ? 1.220 4.094 -13.067 1.00 89.69 99 ARG A O 1
ATOM 799 N N . ILE A 1 100 ? 3.209 4.425 -14.049 1.00 94.44 100 ILE A N 1
ATOM 800 C CA . ILE A 1 100 ? 4.002 4.023 -12.880 1.00 94.44 100 ILE A CA 1
ATOM 801 C C . ILE A 1 100 ? 3.672 4.948 -11.705 1.00 94.44 100 ILE A C 1
ATOM 803 O O . ILE A 1 100 ? 3.562 6.168 -11.859 1.00 94.44 100 ILE A O 1
ATOM 807 N N . ARG A 1 101 ? 3.459 4.373 -10.520 1.00 96.38 101 ARG A N 1
ATOM 808 C CA . ARG A 1 101 ? 3.159 5.140 -9.305 1.00 96.38 101 ARG A CA 1
ATOM 809 C C . ARG A 1 101 ? 4.264 4.961 -8.282 1.00 96.38 101 ARG A C 1
ATOM 811 O O . ARG A 1 101 ? 4.614 3.837 -7.939 1.00 96.38 101 ARG A O 1
ATOM 818 N N . LEU A 1 102 ? 4.782 6.084 -7.799 1.00 97.44 102 LEU A N 1
ATOM 819 C CA . LEU A 1 102 ? 5.754 6.153 -6.718 1.00 97.44 102 LEU A CA 1
ATOM 820 C C . LEU A 1 102 ? 5.068 6.837 -5.534 1.00 97.44 102 LEU A C 1
ATOM 822 O O . LEU A 1 102 ? 4.510 7.920 -5.705 1.00 97.44 102 LEU A O 1
ATOM 826 N N . TYR A 1 103 ? 5.093 6.186 -4.376 1.00 97.62 103 TYR A N 1
ATOM 827 C CA . TYR A 1 103 ? 4.564 6.710 -3.122 1.00 97.62 103 TYR A CA 1
ATOM 828 C C . TYR A 1 103 ? 5.714 6.836 -2.125 1.00 97.62 103 TYR A C 1
ATOM 830 O O . TYR A 1 103 ? 6.147 5.843 -1.540 1.00 97.62 103 TYR A O 1
ATOM 838 N N . GLN A 1 104 ? 6.243 8.050 -2.012 1.00 95.12 104 GLN A N 1
ATOM 839 C CA . GLN A 1 104 ? 7.426 8.414 -1.228 1.00 95.12 104 GLN A CA 1
ATOM 840 C C . GLN A 1 104 ? 7.168 9.642 -0.347 1.00 95.12 104 GLN A C 1
ATOM 842 O O . GLN A 1 104 ? 7.725 9.758 0.740 1.00 95.12 104 GLN A O 1
ATOM 847 N N . ASN A 1 105 ? 6.311 10.566 -0.789 1.00 92.88 105 ASN A N 1
ATOM 848 C CA . ASN A 1 105 ? 6.096 11.859 -0.140 1.00 92.88 105 ASN A CA 1
ATOM 849 C C . ASN A 1 105 ? 4.759 11.894 0.602 1.00 92.88 105 ASN A C 1
ATOM 851 O O . ASN A 1 105 ? 3.905 12.754 0.367 1.00 92.88 105 ASN A O 1
ATOM 855 N N . TRP A 1 106 ? 4.589 10.954 1.529 1.00 93.12 106 TRP A N 1
ATOM 856 C CA . TRP A 1 106 ? 3.407 10.870 2.373 1.00 93.12 106 TRP A CA 1
ATOM 857 C C . TRP A 1 106 ? 3.164 12.172 3.155 1.00 93.12 106 TRP A C 1
ATOM 859 O O . TRP A 1 106 ? 4.033 12.647 3.888 1.00 93.12 106 TRP A O 1
ATOM 869 N N . SER A 1 107 ? 1.954 12.732 3.055 1.00 93.25 107 SER A N 1
ATOM 870 C CA . SER A 1 107 ? 1.561 13.937 3.792 1.00 93.25 107 SER A CA 1
ATOM 871 C C . SER A 1 107 ? 0.502 13.600 4.838 1.00 93.25 107 SER A C 1
ATOM 873 O O . SER A 1 107 ? -0.657 13.372 4.508 1.00 93.25 107 SER A O 1
ATOM 875 N N . PHE A 1 108 ? 0.896 13.587 6.113 1.00 92.75 108 PHE A N 1
ATOM 876 C CA . PHE A 1 108 ? 0.007 13.341 7.254 1.00 92.75 108 PHE A CA 1
ATOM 877 C C . PHE A 1 108 ? 0.129 14.450 8.310 1.00 92.75 108 PHE A C 1
ATOM 879 O O . PHE A 1 108 ? 0.926 15.381 8.173 1.00 92.75 108 PHE A O 1
ATOM 886 N N . GLY A 1 109 ? -0.705 14.389 9.347 1.00 93.38 109 GLY A N 1
ATOM 887 C CA . GLY A 1 109 ? -0.800 15.403 10.392 1.00 93.38 109 GLY A CA 1
ATOM 888 C C . GLY A 1 109 ? -2.026 16.313 10.252 1.00 93.38 109 GLY A C 1
ATOM 889 O O . GLY A 1 109 ? -2.795 16.202 9.292 1.00 93.38 109 GLY A O 1
ATOM 890 N N . PRO A 1 110 ? -2.246 17.238 11.205 1.00 91.19 110 PRO A N 1
ATOM 891 C CA . PRO A 1 110 ? -3.503 17.988 11.313 1.00 91.19 110 PRO A CA 1
ATOM 892 C C . PRO A 1 110 ? -3.845 18.858 10.095 1.00 91.19 110 PRO A C 1
ATOM 894 O O . PRO A 1 110 ? -5.018 19.054 9.788 1.00 91.19 110 PRO A O 1
ATOM 897 N N . ALA A 1 111 ? -2.830 19.375 9.397 1.00 93.12 111 ALA A N 1
ATOM 898 C CA . ALA A 1 111 ? -2.992 20.251 8.234 1.00 93.12 111 ALA A CA 1
ATOM 899 C C . ALA A 1 111 ? -3.007 19.501 6.889 1.00 93.12 111 ALA A C 1
ATOM 901 O O . ALA A 1 111 ? -3.102 20.134 5.833 1.00 93.12 111 ALA A O 1
ATOM 902 N N . ALA A 1 112 ? -2.886 18.171 6.911 1.00 95.19 112 ALA A N 1
ATOM 903 C CA . ALA A 1 112 ? -2.726 17.376 5.707 1.00 95.19 112 ALA A CA 1
ATOM 904 C C . ALA A 1 112 ? -3.969 17.455 4.806 1.00 95.19 112 ALA A C 1
ATOM 906 O O . ALA A 1 112 ? -5.113 17.428 5.270 1.00 95.19 112 ALA A O 1
ATOM 907 N N . ALA A 1 113 ? -3.748 17.562 3.495 1.00 94.25 113 ALA A N 1
ATOM 908 C CA . ALA A 1 113 ? -4.815 17.845 2.538 1.00 94.25 113 ALA A CA 1
ATOM 909 C C . ALA A 1 113 ? -5.895 16.754 2.501 1.00 94.25 113 ALA A C 1
ATOM 911 O O . ALA A 1 113 ? -7.069 17.089 2.367 1.00 94.25 113 ALA A O 1
ATOM 912 N N . LEU A 1 114 ? -5.524 15.488 2.722 1.00 95.38 114 LEU A N 1
ATOM 913 C CA . LEU A 1 114 ? -6.457 14.361 2.766 1.00 95.38 114 LE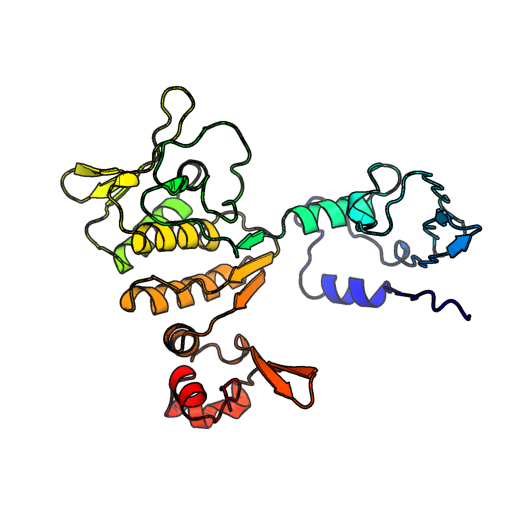U A CA 1
ATOM 914 C C . LEU A 1 114 ? -7.523 14.446 3.871 1.00 95.38 114 LEU A C 1
ATOM 916 O O . LEU A 1 114 ? -8.539 13.764 3.778 1.00 95.38 114 LEU A O 1
ATOM 920 N N . ARG A 1 115 ? -7.309 15.273 4.906 1.00 96.50 115 ARG A N 1
ATOM 921 C CA . ARG A 1 115 ? -8.282 15.494 5.991 1.00 96.50 115 ARG A CA 1
ATOM 922 C C . ARG A 1 115 ? -9.399 16.457 5.604 1.00 96.50 115 ARG A C 1
ATOM 924 O O . ARG A 1 115 ? -10.418 16.495 6.286 1.00 96.50 115 ARG A O 1
ATOM 931 N N . ARG A 1 116 ? -9.179 17.274 4.574 1.00 94.38 116 ARG A N 1
ATOM 932 C CA . ARG A 1 116 ? -10.114 18.305 4.117 1.00 94.38 116 ARG A CA 1
ATOM 933 C C . ARG A 1 116 ? -10.953 17.779 2.964 1.00 94.38 116 ARG A C 1
ATOM 935 O O . ARG A 1 116 ? -10.574 16.819 2.299 1.00 94.38 116 ARG A O 1
ATOM 942 N N . ASP A 1 117 ? -12.051 18.471 2.703 1.00 94.94 117 ASP A N 1
ATOM 943 C CA . ASP A 1 117 ? -12.846 18.277 1.499 1.00 94.94 117 ASP A CA 1
ATOM 944 C C . ASP A 1 117 ? -11.971 18.466 0.254 1.00 94.94 117 ASP A C 1
ATOM 946 O O . ASP A 1 117 ? -11.226 19.443 0.121 1.00 94.94 117 ASP A O 1
ATOM 950 N N . GLN A 1 118 ? -12.057 17.507 -0.656 1.00 95.06 118 GLN A N 1
ATOM 951 C CA . GLN A 1 118 ? -11.208 17.414 -1.835 1.00 95.06 118 GLN A CA 1
ATOM 952 C C . GLN A 1 118 ? -11.999 17.843 -3.063 1.00 95.06 118 GLN A C 1
ATOM 954 O O . GLN A 1 118 ? -13.184 17.551 -3.168 1.00 95.06 118 GLN A O 1
ATOM 959 N N . SER A 1 119 ? -11.371 18.525 -4.017 1.00 93.69 119 SER A N 1
ATOM 960 C CA . SER A 1 119 ? -12.033 18.854 -5.285 1.00 93.69 119 SER A CA 1
ATOM 961 C C . SER A 1 119 ? -12.481 17.573 -5.996 1.00 93.69 119 SER A C 1
ATOM 963 O O . SER A 1 119 ? -11.662 16.693 -6.245 1.00 93.69 119 SER A O 1
ATOM 965 N N . ALA A 1 120 ? -13.756 17.493 -6.385 1.00 91.81 120 ALA A N 1
ATOM 966 C CA . ALA A 1 120 ? -14.259 16.422 -7.248 1.00 91.81 120 ALA A CA 1
ATOM 967 C C . ALA A 1 120 ? -13.720 16.537 -8.688 1.00 91.81 120 ALA A C 1
ATOM 969 O O . ALA A 1 120 ? -13.885 15.627 -9.496 1.00 91.81 120 ALA A O 1
ATOM 970 N N . HIS A 1 121 ? -13.085 17.665 -9.017 1.00 87.25 121 HIS A N 1
ATOM 971 C CA . HIS A 1 121 ? -12.416 17.901 -10.288 1.00 87.25 121 HIS A CA 1
ATOM 972 C C . HIS A 1 121 ? -10.928 17.562 -10.196 1.00 87.25 121 HIS A C 1
ATOM 974 O O . HIS A 1 121 ? -10.241 18.007 -9.272 1.00 87.25 121 HIS A O 1
ATOM 980 N N . GLY A 1 122 ? -10.427 16.855 -11.207 1.00 82.25 122 GLY A N 1
ATOM 981 C CA . GLY A 1 122 ? -9.016 16.519 -11.369 1.00 82.25 122 GLY A CA 1
ATOM 982 C C . GLY A 1 122 ? -8.788 15.013 -11.525 1.00 82.25 122 GLY A C 1
ATOM 983 O O . GLY A 1 122 ? -9.749 14.246 -11.546 1.00 82.25 122 GLY A O 1
ATOM 984 N N . PRO A 1 123 ? -7.522 14.582 -11.648 1.00 84.00 123 PRO A N 1
ATOM 985 C CA . PRO A 1 123 ? -7.187 13.168 -11.771 1.00 84.00 123 PRO A CA 1
ATOM 986 C C . PRO A 1 123 ? -7.593 12.372 -10.524 1.00 84.00 123 PRO A C 1
ATOM 988 O O . PRO A 1 123 ? -7.183 12.696 -9.403 1.00 84.00 123 PRO A O 1
ATOM 991 N N . SER A 1 124 ? -8.369 11.311 -10.735 1.00 89.31 124 SER A N 1
ATOM 992 C CA . SER A 1 124 ? -8.888 10.432 -9.680 1.00 89.31 124 SER A CA 1
ATOM 993 C C . SER A 1 124 ? -8.651 8.946 -9.938 1.00 89.31 124 SER A C 1
ATOM 995 O O . SER A 1 124 ? -9.092 8.125 -9.141 1.00 89.31 124 SER A O 1
ATOM 997 N N . ASP A 1 125 ? -7.965 8.602 -11.032 1.00 91.31 125 ASP A N 1
ATOM 998 C CA . ASP A 1 125 ? -7.709 7.207 -11.406 1.00 91.31 125 ASP A CA 1
ATOM 999 C C . ASP A 1 125 ? -6.766 6.507 -10.428 1.00 91.31 125 ASP A C 1
ATOM 1001 O O . ASP A 1 125 ? -6.836 5.300 -10.264 1.00 91.31 125 ASP A O 1
ATOM 1005 N N . PHE A 1 126 ? -5.864 7.254 -9.790 1.00 95.94 126 PHE A N 1
ATOM 1006 C CA . PHE A 1 126 ? -4.909 6.717 -8.827 1.00 95.94 126 PHE A CA 1
ATOM 1007 C C . PHE A 1 126 ? -4.741 7.682 -7.662 1.00 95.94 126 PHE A C 1
ATOM 1009 O O . PHE A 1 126 ? -4.896 8.899 -7.816 1.00 95.94 126 PHE A O 1
ATOM 1016 N N . LEU A 1 127 ? -4.368 7.137 -6.505 1.00 97.44 127 LEU A N 1
ATOM 1017 C CA . LEU A 1 127 ? -3.952 7.953 -5.375 1.00 97.44 127 LEU A CA 1
ATOM 1018 C C . LEU A 1 127 ? -2.707 8.758 -5.762 1.00 97.44 127 LEU A C 1
ATOM 1020 O O . LEU A 1 127 ? -1.790 8.219 -6.387 1.00 97.44 127 LEU A O 1
ATOM 1024 N N . LYS A 1 128 ? -2.691 10.038 -5.406 1.00 96.06 128 LYS A N 1
ATOM 1025 C CA . LYS A 1 128 ? -1.509 10.893 -5.501 1.00 96.06 128 LYS A CA 1
ATOM 1026 C C . LYS A 1 128 ? -0.517 10.553 -4.391 1.00 96.06 128 LYS A C 1
ATOM 1028 O O . LYS A 1 128 ? -0.904 10.011 -3.361 1.00 96.06 128 LYS A O 1
ATOM 1033 N N . ASP A 1 129 ? 0.745 10.900 -4.610 1.00 94.81 129 ASP A N 1
ATOM 1034 C CA . ASP A 1 129 ? 1.867 10.592 -3.714 1.00 94.81 129 ASP A CA 1
ATOM 1035 C C . ASP A 1 129 ? 1.605 11.047 -2.258 1.00 94.81 129 ASP A C 1
ATOM 1037 O O . ASP A 1 129 ? 1.735 10.269 -1.317 1.00 94.81 129 ASP A O 1
ATOM 1041 N N . GLY A 1 130 ? 1.074 12.262 -2.076 1.00 94.25 130 GLY A N 1
ATOM 1042 C CA . GLY A 1 130 ? 0.708 12.813 -0.765 1.00 94.25 130 GLY A CA 1
ATOM 1043 C C . GLY A 1 130 ? -0.677 12.410 -0.242 1.00 94.25 130 GLY A C 1
ATOM 1044 O O . GLY A 1 130 ? -1.123 12.954 0.770 1.00 94.25 130 GLY A O 1
ATOM 1045 N N . ALA A 1 131 ? -1.372 11.493 -0.921 1.00 95.75 131 ALA A N 1
ATOM 1046 C CA . ALA A 1 131 ? -2.737 11.047 -0.634 1.00 95.75 131 ALA A CA 1
ATOM 1047 C C . ALA A 1 131 ? -3.815 12.153 -0.636 1.00 95.75 131 ALA A C 1
ATOM 1049 O O . ALA A 1 131 ? -4.938 11.943 -0.171 1.00 95.75 131 ALA A O 1
ATOM 1050 N N . GLU A 1 132 ? -3.541 13.332 -1.196 1.00 95.25 132 GLU A N 1
ATOM 1051 C CA . GLU A 1 132 ? -4.444 14.486 -1.134 1.00 95.25 132 GLU A CA 1
ATOM 1052 C C . GLU A 1 132 ? -5.759 14.305 -1.910 1.00 95.25 132 GLU A C 1
ATOM 1054 O O . GLU A 1 132 ? -6.680 15.098 -1.727 1.00 95.25 132 GLU A O 1
ATOM 1059 N N . ASN A 1 133 ? -5.854 13.276 -2.762 1.00 96.62 133 ASN A N 1
ATOM 1060 C CA . ASN A 1 133 ? -7.067 12.884 -3.487 1.00 96.62 133 ASN A CA 1
ATOM 1061 C C . ASN A 1 133 ? -7.717 11.587 -2.945 1.00 96.62 133 ASN A C 1
ATOM 1063 O O . ASN A 1 133 ? -8.518 10.968 -3.649 1.00 96.62 133 ASN A O 1
ATOM 1067 N N . LEU A 1 134 ? -7.397 11.172 -1.709 1.00 97.69 134 LEU A N 1
ATOM 1068 C CA . LEU A 1 134 ? -7.908 9.940 -1.090 1.00 97.69 134 LEU A CA 1
ATOM 1069 C C . LEU A 1 134 ? -9.438 9.799 -1.132 1.00 97.69 134 LEU A C 1
ATOM 1071 O O . LEU A 1 134 ? -9.939 8.760 -1.558 1.00 97.69 134 LEU A O 1
ATOM 1075 N N . ALA A 1 135 ? -10.187 10.827 -0.720 1.00 97.38 135 ALA A N 1
ATOM 1076 C CA . ALA A 1 135 ? -11.648 10.797 -0.704 1.00 97.38 135 ALA A CA 1
ATOM 1077 C C . ALA A 1 135 ? -12.203 10.603 -2.120 1.00 97.38 135 ALA A C 1
ATOM 1079 O O . ALA A 1 135 ? -13.122 9.815 -2.334 1.00 97.38 135 ALA A O 1
ATOM 1080 N N . VAL A 1 136 ? -11.603 11.274 -3.108 1.00 96.94 136 VAL A N 1
ATOM 1081 C CA . VAL A 1 136 ? -12.011 11.157 -4.512 1.00 96.94 136 VAL A CA 1
ATOM 1082 C C . VAL A 1 136 ? -11.728 9.752 -5.045 1.00 96.94 136 VAL A C 1
ATOM 1084 O O . VAL A 1 136 ? -12.608 9.158 -5.663 1.00 96.94 136 VAL A O 1
ATOM 1087 N N . VAL A 1 137 ? -10.554 9.176 -4.779 1.00 97.38 137 VAL A N 1
ATOM 1088 C CA . VAL A 1 137 ? -10.216 7.807 -5.215 1.00 97.38 137 VAL A CA 1
ATOM 1089 C C . VAL A 1 137 ? -11.165 6.784 -4.586 1.00 97.38 137 VAL A C 1
ATOM 1091 O O . VAL A 1 137 ? -11.793 6.001 -5.299 1.00 97.38 137 VAL A O 1
ATOM 1094 N N . LEU A 1 138 ? -11.357 6.839 -3.265 1.00 97.31 138 LEU A N 1
ATOM 1095 C CA . LEU A 1 138 ? -12.259 5.934 -2.545 1.00 97.31 138 LEU A CA 1
ATOM 1096 C C . LEU A 1 138 ? -13.722 6.109 -2.974 1.00 97.31 138 LEU A C 1
ATOM 1098 O O . LEU A 1 138 ? -14.479 5.137 -3.018 1.00 97.31 138 LEU A O 1
ATOM 1102 N N . SER A 1 139 ? -14.116 7.313 -3.402 1.00 95.75 139 SER A N 1
ATOM 1103 C CA . SER A 1 139 ? -15.443 7.550 -3.972 1.00 95.75 139 SER A CA 1
ATOM 1104 C C . SER A 1 139 ? -15.715 6.750 -5.245 1.00 95.75 139 SER A C 1
ATOM 1106 O O . SER A 1 139 ? -16.885 6.594 -5.580 1.00 95.75 139 SER A O 1
ATOM 1108 N N . HIS A 1 140 ? -14.707 6.186 -5.917 1.00 94.62 140 HIS A N 1
ATOM 1109 C CA . HIS A 1 140 ? -14.880 5.319 -7.088 1.00 94.62 140 HIS A CA 1
ATOM 1110 C C . HIS A 1 140 ? -14.939 3.824 -6.733 1.00 94.62 140 HIS A C 1
ATOM 1112 O O . HIS A 1 140 ? -15.301 3.004 -7.579 1.00 94.62 140 HIS A O 1
ATOM 1118 N N . PHE A 1 141 ? -14.654 3.442 -5.483 1.00 96.25 141 PHE A N 1
ATOM 1119 C CA . PHE A 1 141 ? -14.675 2.041 -5.068 1.00 96.25 141 PHE A CA 1
ATOM 1120 C C . PHE A 1 141 ? -16.119 1.537 -5.006 1.00 96.25 141 PHE A C 1
ATOM 1122 O O . PHE A 1 141 ? -16.974 2.080 -4.301 1.00 96.25 141 PHE A O 1
ATOM 1129 N N . ARG A 1 142 ? -16.419 0.484 -5.769 1.00 94.75 142 ARG A N 1
ATOM 1130 C CA . ARG A 1 142 ? -17.752 -0.130 -5.865 1.00 94.75 142 ARG A CA 1
ATOM 1131 C C . ARG A 1 142 ? -17.640 -1.651 -5.853 1.00 94.75 142 ARG A C 1
ATOM 1133 O O . ARG A 1 142 ? -16.577 -2.209 -6.116 1.00 94.75 142 ARG A O 1
ATOM 1140 N N . GLY A 1 143 ? -18.752 -2.324 -5.558 1.00 96.06 143 GLY A N 1
ATOM 1141 C CA . GLY A 1 143 ? -18.845 -3.783 -5.622 1.00 96.06 143 GLY A CA 1
ATOM 1142 C C . GLY A 1 143 ? -17.779 -4.479 -4.772 1.00 96.06 143 GLY A C 1
ATOM 1143 O O . GLY A 1 143 ? -17.681 -4.229 -3.574 1.00 96.06 143 GLY A O 1
ATOM 1144 N N . GLN A 1 144 ? -16.986 -5.350 -5.400 1.00 95.06 144 GLN A N 1
ATOM 1145 C CA . GLN A 1 144 ? -15.964 -6.148 -4.719 1.00 95.06 144 GLN A CA 1
ATOM 1146 C C . GLN A 1 144 ? -14.877 -5.295 -4.054 1.00 95.06 144 GLN A C 1
ATOM 1148 O O . GLN A 1 144 ? -14.586 -5.538 -2.890 1.00 95.06 144 GLN A O 1
ATOM 1153 N N . ALA A 1 145 ? -14.342 -4.276 -4.736 1.00 95.25 145 ALA A N 1
ATOM 1154 C CA . ALA A 1 145 ? -13.276 -3.436 -4.179 1.00 95.25 145 ALA A CA 1
ATOM 1155 C C . ALA A 1 145 ? -13.733 -2.702 -2.908 1.00 95.25 145 ALA A C 1
ATOM 1157 O O . ALA A 1 145 ? -12.994 -2.616 -1.933 1.00 95.25 145 ALA A O 1
ATOM 1158 N N . LYS A 1 146 ? -14.989 -2.229 -2.885 1.00 97.00 146 LYS A N 1
ATOM 1159 C CA . LYS A 1 146 ? -15.569 -1.593 -1.694 1.00 97.00 146 LYS A CA 1
ATOM 1160 C C . LYS A 1 146 ? -15.762 -2.585 -0.541 1.00 97.00 146 LYS A C 1
ATOM 1162 O O . LYS A 1 146 ? -15.489 -2.234 0.599 1.00 97.00 146 LYS A O 1
ATOM 1167 N N . ARG A 1 147 ? -16.195 -3.820 -0.824 1.00 97.12 147 ARG A N 1
ATOM 1168 C CA . ARG A 1 147 ? -16.304 -4.867 0.209 1.00 97.12 147 ARG A CA 1
ATOM 1169 C C . ARG A 1 147 ? -14.944 -5.215 0.805 1.00 97.12 147 ARG A C 1
ATOM 1171 O O . ARG A 1 147 ? -14.808 -5.174 2.017 1.00 97.12 147 ARG A O 1
ATOM 1178 N N . GLN A 1 148 ? -13.942 -5.442 -0.042 1.00 97.12 148 GLN A N 1
ATOM 1179 C CA . GLN A 1 148 ? -12.575 -5.732 0.398 1.00 97.12 148 GLN A CA 1
ATOM 1180 C C . GLN A 1 148 ? -11.974 -4.583 1.216 1.00 97.12 148 GLN A C 1
ATOM 1182 O O . GLN A 1 148 ? -11.257 -4.832 2.175 1.00 97.12 148 GLN A O 1
ATOM 1187 N N . LEU A 1 149 ? -12.284 -3.329 0.864 1.00 97.88 149 LEU A N 1
ATOM 1188 C CA . LEU A 1 149 ? -11.865 -2.157 1.634 1.00 97.88 149 LEU A CA 1
ATOM 1189 C C . LEU A 1 149 ? -12.423 -2.195 3.062 1.00 97.88 149 LEU A C 1
ATOM 1191 O O . LEU A 1 149 ? -11.673 -1.992 4.010 1.00 97.88 149 LEU A O 1
ATOM 1195 N N . VAL A 1 150 ? -13.724 -2.454 3.215 1.00 97.12 150 VAL A N 1
ATOM 1196 C CA . VAL A 1 150 ? -14.368 -2.530 4.536 1.00 97.12 150 VAL A CA 1
ATOM 1197 C C . VAL A 1 150 ? -13.871 -3.745 5.323 1.00 97.12 150 VAL A C 1
ATOM 1199 O O . VAL A 1 150 ? -13.542 -3.599 6.493 1.00 97.12 150 VAL A O 1
ATOM 1202 N N . GLU A 1 151 ? -13.745 -4.908 4.678 1.00 96.31 151 GLU A N 1
ATOM 1203 C CA . GLU A 1 151 ? -13.198 -6.129 5.290 1.00 96.31 151 GLU A CA 1
ATOM 1204 C C . GLU A 1 151 ? -11.765 -5.911 5.797 1.00 96.31 151 GLU A C 1
ATOM 1206 O O . GLU A 1 151 ? -11.451 -6.265 6.928 1.00 96.31 151 GLU A O 1
ATOM 1211 N N . ALA A 1 152 ? -10.902 -5.267 5.007 1.00 95.88 152 ALA A N 1
ATOM 1212 C CA . ALA A 1 152 ? -9.542 -4.954 5.437 1.00 95.88 152 ALA A CA 1
ATOM 1213 C C . ALA A 1 152 ? -9.515 -3.927 6.583 1.00 95.88 152 ALA A C 1
ATOM 1215 O O . ALA A 1 152 ? -8.674 -4.017 7.470 1.00 95.88 152 ALA A O 1
ATOM 1216 N N . LEU A 1 153 ? -10.451 -2.972 6.624 1.00 94.62 153 LEU A N 1
ATOM 1217 C CA . LEU A 1 153 ? -10.551 -2.017 7.735 1.00 94.62 153 LEU A CA 1
ATOM 1218 C C . LEU A 1 153 ? -10.912 -2.667 9.073 1.00 94.62 153 LEU A C 1
ATOM 1220 O O . LEU A 1 153 ? -10.562 -2.103 10.112 1.00 94.62 153 LEU A O 1
ATOM 1224 N N . HIS A 1 154 ? -11.550 -3.841 9.073 1.00 94.12 154 HIS A N 1
ATOM 1225 C CA . HIS A 1 154 ? -11.843 -4.579 10.307 1.00 94.12 154 HIS A CA 1
ATOM 1226 C C . HIS A 1 154 ? -10.584 -5.040 11.041 1.00 94.12 154 HIS A C 1
ATOM 1228 O O . HIS A 1 154 ? -10.620 -5.131 12.266 1.00 94.12 154 HIS A O 1
ATOM 1234 N N . GLU A 1 155 ? -9.463 -5.217 10.334 1.00 91.19 155 GLU A N 1
ATOM 1235 C CA . GLU A 1 155 ? -8.151 -5.495 10.942 1.00 91.19 155 GLU A CA 1
ATOM 1236 C C . GLU A 1 155 ? -7.683 -4.339 11.839 1.00 91.19 155 GLU A C 1
ATOM 1238 O O . GLU A 1 155 ? -6.982 -4.550 12.826 1.00 91.19 155 GLU A O 1
ATOM 1243 N N . LEU A 1 156 ? -8.080 -3.102 11.515 1.00 88.81 156 LEU A N 1
ATOM 1244 C CA . LEU A 1 156 ? -7.794 -1.930 12.340 1.00 88.81 156 LEU A CA 1
ATOM 1245 C C . LEU A 1 156 ? -8.880 -1.707 13.399 1.00 88.81 156 LEU A C 1
ATOM 1247 O O . LEU A 1 156 ? -8.572 -1.409 14.553 1.00 88.81 156 LEU A O 1
ATOM 1251 N N . PHE A 1 157 ? -10.152 -1.785 12.996 1.00 89.25 157 PHE A N 1
ATOM 1252 C CA . PHE A 1 157 ? -11.297 -1.601 13.882 1.00 89.25 157 PHE A CA 1
ATOM 1253 C C . PHE A 1 157 ? -12.570 -2.254 13.313 1.00 89.25 157 PHE A C 1
ATOM 1255 O O . PHE A 1 157 ? -13.205 -1.727 12.400 1.00 89.25 157 PHE A O 1
ATOM 1262 N N . ASP A 1 158 ? -13.006 -3.360 13.923 1.00 89.38 158 ASP A N 1
ATOM 1263 C CA . ASP A 1 158 ? -14.223 -4.121 13.561 1.00 89.38 158 ASP A CA 1
ATOM 1264 C C . ASP A 1 158 ? -15.541 -3.317 13.697 1.00 89.38 158 ASP A C 1
ATOM 1266 O O . ASP A 1 158 ? -16.608 -3.700 13.214 1.00 89.38 158 ASP A O 1
ATOM 1270 N N . GLY A 1 159 ? -15.502 -2.149 14.347 1.00 93.12 159 GLY A N 1
ATOM 1271 C CA . GLY A 1 159 ? -16.664 -1.266 14.447 1.00 93.12 159 GLY A CA 1
ATOM 1272 C C . GLY A 1 159 ? -17.018 -0.533 13.148 1.00 93.12 159 GLY A C 1
ATOM 1273 O O . GLY A 1 159 ? -18.138 -0.026 13.052 1.00 93.12 159 GLY A O 1
ATOM 1274 N N . ILE A 1 160 ? -16.112 -0.474 12.165 1.00 95.31 160 ILE A N 1
ATOM 1275 C CA . ILE A 1 160 ? -16.332 0.209 10.880 1.00 95.31 160 ILE A CA 1
ATOM 1276 C C . ILE A 1 160 ? -17.265 -0.637 10.014 1.00 95.31 160 ILE A C 1
ATOM 1278 O O . ILE A 1 160 ? -17.012 -1.808 9.773 1.00 95.31 160 ILE A O 1
ATOM 1282 N N . VAL A 1 161 ? -18.348 -0.055 9.512 1.00 96.75 161 VAL A N 1
ATOM 1283 C CA . VAL A 1 161 ? -19.309 -0.735 8.630 1.00 96.75 161 VAL A CA 1
ATOM 1284 C C . VAL A 1 161 ? -19.272 -0.215 7.199 1.00 96.75 161 VAL A C 1
ATOM 1286 O O . VAL A 1 161 ? -19.679 -0.940 6.294 1.00 96.75 161 VAL A O 1
ATOM 1289 N N . ASP A 1 162 ? -18.784 1.009 6.979 1.00 97.12 162 ASP A N 1
ATOM 1290 C CA . ASP A 1 162 ? -18.614 1.550 5.632 1.00 97.12 162 ASP A CA 1
ATOM 1291 C C . ASP A 1 162 ? -17.553 2.660 5.552 1.00 97.12 162 ASP A C 1
ATOM 1293 O O . ASP A 1 162 ? -17.180 3.285 6.547 1.00 97.12 162 ASP A O 1
ATOM 1297 N N . VAL A 1 163 ? -17.107 2.933 4.324 1.00 97.69 163 VAL A N 1
ATOM 1298 C CA . VAL A 1 163 ? -16.378 4.143 3.937 1.00 97.69 163 VAL A CA 1
ATOM 1299 C C . VAL A 1 163 ? -17.258 4.949 2.987 1.00 97.69 163 VAL A C 1
ATOM 1301 O O . VAL A 1 163 ? -17.593 4.502 1.882 1.00 97.69 163 VAL A O 1
ATOM 1304 N N . SER A 1 164 ? -17.624 6.154 3.412 1.00 96.69 164 SER A N 1
ATOM 1305 C CA . SER A 1 164 ? -18.532 7.041 2.689 1.00 96.69 164 SER A CA 1
ATOM 1306 C C . SER A 1 164 ? -17.785 8.257 2.158 1.00 96.69 164 SER A C 1
ATOM 1308 O O . SER A 1 164 ? -16.988 8.877 2.862 1.00 96.69 164 SER A O 1
ATOM 1310 N N . CYS A 1 165 ? -18.021 8.579 0.886 1.00 97.25 165 CYS A N 1
ATOM 1311 C CA . CYS A 1 165 ? -17.387 9.701 0.198 1.00 97.25 165 CYS A CA 1
ATOM 1312 C C . CYS A 1 165 ? -18.437 10.570 -0.517 1.00 97.25 165 CYS A C 1
ATOM 1314 O O . CYS A 1 165 ? -18.548 10.500 -1.745 1.00 97.25 165 CYS A O 1
ATOM 1316 N N . PRO A 1 166 ? -19.288 11.315 0.220 1.00 96.00 166 PRO A N 1
ATOM 1317 C CA . PRO A 1 166 ? -20.347 12.116 -0.382 1.00 96.00 166 PRO A CA 1
ATOM 1318 C C . PRO A 1 166 ? -19.770 13.268 -1.209 1.00 96.00 166 PRO A C 1
ATOM 1320 O O . PRO A 1 166 ? -18.814 13.929 -0.802 1.00 96.00 166 PRO A O 1
ATOM 1323 N N . VAL A 1 167 ? -20.403 13.533 -2.354 1.00 94.75 167 VAL A N 1
ATOM 1324 C CA . VAL A 1 167 ? -20.062 14.653 -3.237 1.00 94.75 167 VAL A CA 1
ATOM 1325 C C . VAL A 1 167 ? -21.066 15.780 -3.020 1.00 94.75 167 VAL A C 1
ATOM 1327 O O . VAL A 1 167 ? -22.255 15.603 -3.282 1.00 94.75 167 VAL A O 1
ATOM 1330 N N . THR A 1 168 ? -20.603 16.940 -2.555 1.00 92.94 168 THR A N 1
ATOM 1331 C CA . THR A 1 168 ? -21.449 18.116 -2.293 1.00 92.94 168 THR A CA 1
ATOM 1332 C C . THR A 1 168 ? -20.777 19.362 -2.847 1.00 92.94 168 THR A C 1
ATOM 1334 O O . THR A 1 168 ? -19.627 19.632 -2.540 1.00 92.94 168 THR A O 1
ATOM 1337 N N . GLY A 1 169 ? -21.474 20.139 -3.682 1.00 90.38 169 GLY A N 1
ATOM 1338 C CA . GLY A 1 169 ? -20.952 21.431 -4.154 1.00 90.38 169 GLY A CA 1
ATOM 1339 C C . GLY A 1 169 ? -19.616 21.359 -4.911 1.00 90.38 169 GLY A C 1
ATOM 1340 O O . GLY A 1 169 ? -18.848 22.312 -4.869 1.00 90.38 169 GLY A O 1
ATOM 1341 N N . GLY A 1 170 ? -19.326 20.239 -5.584 1.00 93.00 170 GLY A N 1
ATOM 1342 C CA . GLY A 1 170 ? -18.066 20.038 -6.311 1.00 93.00 170 GLY A CA 1
ATOM 1343 C C . GLY A 1 170 ? -16.892 19.581 -5.441 1.00 93.00 170 GLY A C 1
ATOM 1344 O O . GLY A 1 170 ? -15.777 19.467 -5.949 1.00 93.00 170 GLY A O 1
ATOM 1345 N N . THR A 1 171 ? -17.122 19.279 -4.162 1.00 96.12 171 THR A N 1
ATOM 1346 C CA . THR A 1 171 ? -16.127 18.668 -3.277 1.00 96.12 171 THR A CA 1
ATOM 1347 C C . THR A 1 171 ? -16.552 17.276 -2.817 1.00 96.12 171 THR A C 1
ATOM 1349 O O . THR A 1 171 ? -17.732 16.925 -2.844 1.00 96.12 171 THR A O 1
ATOM 1352 N N . VAL A 1 172 ? -15.571 16.468 -2.420 1.00 97.25 172 VAL A N 1
ATOM 1353 C CA . VAL A 1 172 ? -15.714 15.115 -1.884 1.00 97.25 172 VAL A CA 1
ATOM 1354 C C . VAL A 1 172 ? -15.124 15.098 -0.481 1.00 97.25 172 VAL A C 1
ATOM 1356 O O . VAL A 1 172 ? -13.948 15.413 -0.296 1.00 97.25 172 VAL A O 1
ATOM 1359 N N . ALA A 1 173 ? -15.933 14.724 0.501 1.00 96.56 173 ALA A N 1
ATOM 1360 C CA . ALA A 1 173 ? -15.495 14.529 1.881 1.00 96.56 173 ALA A CA 1
ATOM 1361 C C . ALA A 1 173 ? -15.315 13.033 2.165 1.00 96.56 173 ALA A C 1
ATOM 1363 O O . ALA A 1 173 ? -15.947 12.216 1.508 1.00 96.56 173 ALA A O 1
ATOM 1364 N N . LEU A 1 174 ? -14.478 12.664 3.136 1.00 98.06 174 LEU A N 1
ATOM 1365 C CA . LEU A 1 174 ? -14.265 11.273 3.554 1.00 98.06 174 LEU A CA 1
ATOM 1366 C C . LEU A 1 174 ? -14.812 11.055 4.966 1.00 98.06 174 LEU A C 1
ATOM 1368 O O . LEU A 1 174 ? -14.445 11.780 5.896 1.00 98.06 174 LEU A O 1
ATOM 1372 N N . PHE A 1 175 ? -15.632 10.018 5.120 1.00 98.00 175 PHE A N 1
ATOM 1373 C CA . PHE A 1 175 ? -16.168 9.560 6.397 1.00 98.00 175 PHE A CA 1
ATOM 1374 C C . PHE A 1 175 ? -15.967 8.055 6.568 1.00 98.00 175 PHE A C 1
ATOM 1376 O O . PHE A 1 175 ? -16.167 7.282 5.629 1.00 98.00 175 PHE A O 1
ATOM 1383 N N . LEU A 1 176 ? -15.638 7.641 7.790 1.00 98.06 176 LEU A N 1
ATOM 1384 C CA . LEU A 1 176 ? -15.838 6.264 8.237 1.00 98.06 176 LEU A CA 1
ATOM 1385 C C . LEU A 1 176 ? -17.196 6.157 8.919 1.00 98.06 176 LEU A C 1
ATOM 1387 O O . LEU A 1 176 ? -17.535 6.992 9.760 1.00 98.06 176 LEU A O 1
ATOM 1391 N N . GLU A 1 177 ? -17.969 5.144 8.559 1.00 97.31 177 GLU A N 1
ATOM 1392 C CA . GLU A 1 177 ? -19.246 4.850 9.197 1.00 97.31 177 GLU A CA 1
ATOM 1393 C C . GLU A 1 177 ? -19.044 3.734 10.215 1.00 97.31 177 GLU A C 1
ATOM 1395 O O . GLU A 1 177 ? -18.543 2.666 9.877 1.00 97.31 177 GLU A O 1
ATOM 1400 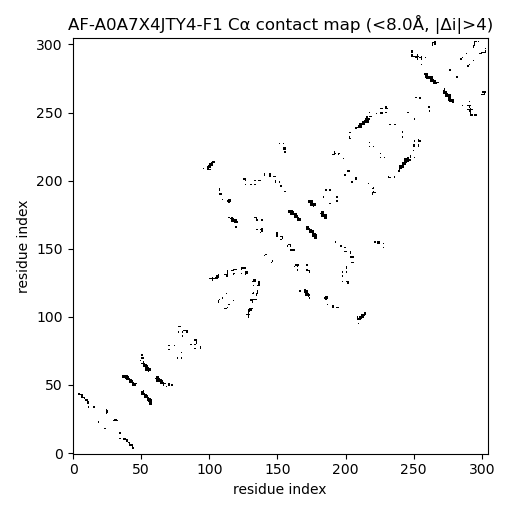N N . GLU A 1 178 ? -19.427 3.975 11.464 1.00 95.81 178 GLU A N 1
ATOM 1401 C CA . GLU A 1 178 ? -19.380 2.985 12.536 1.00 95.81 178 GLU A CA 1
ATOM 1402 C C . GLU A 1 178 ? -20.747 2.334 12.760 1.00 95.81 178 GLU A C 1
ATOM 1404 O O . GLU A 1 178 ? -21.815 2.906 12.494 1.00 95.81 178 GLU A O 1
ATOM 1409 N N . ARG A 1 179 ? -20.723 1.134 13.343 1.00 92.75 179 ARG A N 1
ATOM 1410 C CA . ARG A 1 179 ? -21.920 0.454 13.835 1.00 92.75 179 ARG A CA 1
ATOM 1411 C C . ARG A 1 179 ? -22.717 1.385 14.756 1.00 92.75 179 ARG A C 1
ATOM 1413 O O . ARG A 1 179 ? -22.184 1.965 15.695 1.00 92.75 179 ARG A O 1
ATOM 1420 N N . GLY A 1 180 ? -24.017 1.505 14.494 1.00 90.44 180 GLY A N 1
ATOM 1421 C CA . GLY A 1 180 ? -24.890 2.461 15.187 1.00 90.44 180 GLY A CA 1
ATOM 1422 C C . GLY A 1 180 ? -25.091 3.785 14.441 1.00 90.44 180 GLY A C 1
ATOM 1423 O O . GLY A 1 180 ? -25.801 4.648 14.947 1.00 90.44 180 GLY A O 1
ATOM 1424 N N . GLY A 1 181 ? -24.525 3.935 13.237 1.00 91.50 181 GLY A N 1
ATOM 1425 C CA . GLY A 1 181 ? -24.811 5.050 12.325 1.00 91.50 181 GLY A CA 1
ATOM 1426 C C . GLY A 1 181 ? -23.987 6.311 12.586 1.00 91.50 181 GLY A C 1
ATOM 1427 O O . GLY A 1 181 ? -24.293 7.370 12.040 1.00 91.50 181 GLY A O 1
ATOM 1428 N N . ARG A 1 182 ? -22.947 6.224 13.423 1.00 95.50 182 ARG A N 1
ATOM 1429 C CA . ARG A 1 182 ? -22.026 7.337 13.660 1.00 95.50 182 ARG A CA 1
ATOM 1430 C C . ARG A 1 182 ? -21.107 7.505 12.452 1.00 95.50 182 ARG A C 1
ATOM 1432 O O . ARG A 1 182 ? -20.465 6.552 12.031 1.00 95.50 182 ARG A O 1
ATOM 1439 N N . GLN A 1 183 ? -21.004 8.728 11.942 1.00 97.00 183 GLN A N 1
ATOM 1440 C CA . GLN A 1 183 ? -20.058 9.086 10.886 1.00 97.00 183 GLN A CA 1
ATOM 1441 C C . GLN A 1 183 ? -18.873 9.851 11.483 1.00 97.00 183 GLN A C 1
ATOM 1443 O O . GLN A 1 183 ? -19.057 10.827 12.215 1.00 97.00 183 GLN A O 1
ATOM 1448 N N . ILE A 1 184 ? -17.656 9.407 11.179 1.00 97.62 184 ILE A N 1
ATOM 1449 C CA . ILE A 1 184 ? -16.410 10.027 11.632 1.00 97.62 184 ILE A CA 1
ATOM 1450 C C . ILE A 1 184 ? -15.723 10.676 10.428 1.00 97.62 184 ILE A C 1
ATOM 1452 O O . ILE A 1 184 ? -15.270 9.955 9.539 1.00 97.62 184 ILE A O 1
ATOM 1456 N N . PRO A 1 185 ? -15.629 12.016 10.374 1.00 97.19 185 PRO A N 1
ATOM 1457 C CA . PRO A 1 185 ? -14.940 12.701 9.288 1.00 97.19 185 PRO A CA 1
ATOM 1458 C C . PRO A 1 185 ? -13.429 12.457 9.340 1.00 97.19 185 PRO A C 1
ATOM 1460 O O . PRO A 1 185 ? -12.846 12.308 10.418 1.00 97.19 185 PRO A O 1
ATOM 1463 N N . ALA A 1 186 ? -12.774 12.527 8.179 1.00 97.12 186 ALA A N 1
ATOM 1464 C CA . ALA A 1 186 ? -11.320 12.396 8.044 1.00 97.12 186 ALA A CA 1
ATOM 1465 C C . ALA A 1 186 ? -10.513 13.349 8.946 1.00 97.12 186 ALA A C 1
ATOM 1467 O O . ALA A 1 186 ? -9.411 13.0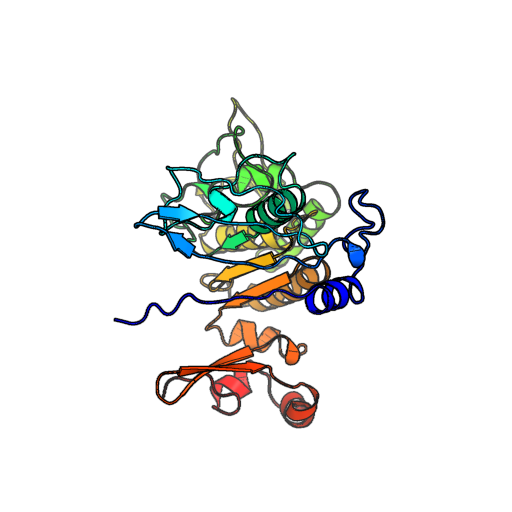14 9.384 1.00 97.12 186 ALA A O 1
ATOM 1468 N N . THR A 1 187 ? -11.065 14.517 9.290 1.00 96.62 187 THR A N 1
ATOM 1469 C CA . THR A 1 187 ? -10.461 15.472 10.233 1.00 96.62 187 THR A CA 1
ATOM 1470 C C . THR A 1 187 ? -10.242 14.902 11.635 1.00 96.62 187 THR A C 1
ATOM 1472 O O . THR A 1 187 ? -9.334 15.362 12.320 1.00 96.62 187 THR A O 1
ATOM 1475 N N . LEU A 1 188 ? -11.019 13.896 12.051 1.00 96.38 188 LEU A N 1
ATOM 1476 C CA . LEU A 1 188 ? -10.930 13.265 13.374 1.00 96.38 188 LEU A CA 1
ATOM 1477 C C . LEU A 1 188 ? -10.193 11.919 13.371 1.00 96.38 188 LEU A C 1
ATOM 1479 O O . LEU A 1 188 ? -9.975 11.346 14.436 1.00 96.38 188 LEU A O 1
ATOM 1483 N N . LEU A 1 189 ? -9.807 11.403 12.202 1.00 95.81 189 LEU A N 1
ATOM 1484 C CA . LEU A 1 189 ? -9.102 10.125 12.103 1.00 95.81 189 LEU A CA 1
ATOM 1485 C C . LEU A 1 189 ? -7.644 10.256 12.552 1.00 95.81 189 LEU A C 1
ATOM 1487 O O . LEU A 1 189 ? -7.016 11.301 12.368 1.00 95.81 189 LEU A O 1
ATOM 1491 N N . SER A 1 190 ? -7.078 9.192 13.118 1.00 94.44 190 SER A N 1
ATOM 1492 C CA . SER A 1 190 ? -5.640 9.159 13.404 1.00 94.44 190 SER A CA 1
ATOM 1493 C C . SER A 1 190 ? -4.830 9.149 12.100 1.00 94.44 190 SER A C 1
ATOM 1495 O O . SER A 1 190 ? -5.330 8.712 11.059 1.00 94.44 190 SER A O 1
ATOM 1497 N N . ASP A 1 191 ? -3.577 9.610 12.141 1.00 94.50 191 ASP A N 1
ATOM 1498 C CA . ASP A 1 191 ? -2.692 9.526 10.969 1.00 94.50 191 ASP A CA 1
ATOM 1499 C C . ASP A 1 191 ? -2.485 8.069 10.526 1.00 94.50 191 ASP A C 1
ATOM 1501 O O . ASP A 1 191 ? -2.519 7.791 9.332 1.00 94.50 191 ASP A O 1
ATOM 1505 N N . GLY A 1 192 ? -2.381 7.127 11.471 1.00 94.19 192 GLY A N 1
ATOM 1506 C CA . GLY A 1 192 ? -2.276 5.698 11.165 1.00 94.19 192 GLY A CA 1
ATOM 1507 C C . GLY A 1 192 ? -3.507 5.150 10.435 1.00 94.19 192 GLY A C 1
ATOM 1508 O O . GLY A 1 192 ? -3.367 4.401 9.471 1.00 94.19 192 GLY A O 1
ATOM 1509 N N . THR A 1 193 ? -4.717 5.579 10.815 1.00 95.25 193 THR A N 1
ATOM 1510 C CA . THR A 1 193 ? -5.960 5.208 10.113 1.00 95.25 193 THR A CA 1
ATOM 1511 C C . THR A 1 193 ? -5.977 5.741 8.683 1.00 95.25 193 THR A C 1
ATOM 1513 O O . THR A 1 193 ? -6.323 5.014 7.755 1.00 95.25 193 THR A O 1
ATOM 1516 N N . LEU A 1 194 ? -5.595 7.006 8.493 1.00 96.50 194 LEU A N 1
ATOM 1517 C CA . LEU A 1 194 ? -5.542 7.620 7.168 1.00 96.50 194 LEU A CA 1
ATOM 1518 C C . LEU A 1 194 ? -4.464 6.985 6.288 1.00 96.50 194 LEU A C 1
ATOM 1520 O O . LEU A 1 194 ? -4.706 6.756 5.106 1.00 96.50 194 LEU A O 1
ATOM 1524 N N . ARG A 1 195 ? -3.302 6.655 6.857 1.00 95.94 195 ARG A N 1
ATOM 1525 C CA . ARG A 1 195 ? -2.243 5.942 6.142 1.00 95.94 195 ARG A CA 1
ATOM 1526 C C . ARG A 1 195 ? -2.692 4.550 5.732 1.00 95.94 195 ARG A C 1
ATOM 1528 O O . ARG A 1 195 ? -2.506 4.181 4.577 1.00 95.94 195 ARG A O 1
ATOM 1535 N N . TYR A 1 196 ? -3.353 3.820 6.627 1.00 97.06 196 TYR A N 1
ATOM 1536 C CA . TYR A 1 196 ? -3.903 2.513 6.291 1.00 97.06 196 TYR A CA 1
ATOM 15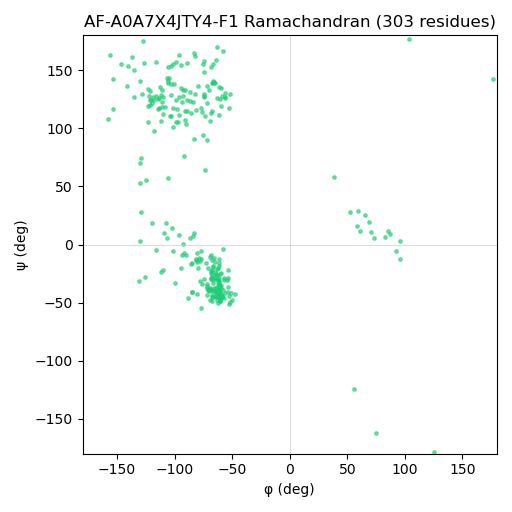37 C C . TYR A 1 196 ? -4.937 2.616 5.163 1.00 97.06 196 TYR A C 1
ATOM 1539 O O . TYR A 1 196 ? -4.810 1.918 4.164 1.00 97.06 196 TYR A O 1
ATOM 1547 N N . LEU A 1 197 ? -5.882 3.562 5.236 1.00 97.12 197 LEU A N 1
ATOM 1548 C CA . LEU A 1 197 ? -6.837 3.831 4.150 1.00 97.12 197 LEU A CA 1
ATOM 1549 C C . LEU A 1 197 ? -6.154 4.152 2.814 1.00 97.12 197 LEU A C 1
ATOM 1551 O O . LEU A 1 197 ? -6.594 3.658 1.777 1.00 97.12 197 LEU A O 1
ATOM 1555 N N . SER A 1 198 ? -5.080 4.945 2.826 1.00 97.75 198 SER A N 1
ATOM 1556 C CA . SER A 1 198 ? -4.285 5.238 1.629 1.00 97.75 198 SER A CA 1
ATOM 1557 C C . SER A 1 198 ? -3.659 3.979 1.031 1.00 97.75 198 SER A C 1
ATOM 1559 O O . SER A 1 198 ? -3.745 3.770 -0.178 1.00 97.75 198 SER A O 1
ATOM 1561 N N . LEU A 1 199 ? -3.092 3.098 1.859 1.00 98.19 199 LEU A N 1
ATOM 1562 C CA . LEU A 1 199 ? -2.554 1.816 1.395 1.00 98.19 199 LEU A CA 1
ATOM 1563 C C . LEU A 1 199 ? -3.653 0.913 0.841 1.00 98.19 199 LEU A C 1
ATOM 1565 O O . LEU A 1 199 ? -3.470 0.320 -0.218 1.00 98.19 199 LEU A O 1
ATOM 1569 N N . LEU A 1 200 ? -4.815 0.845 1.495 1.00 98.12 200 LEU A N 1
ATOM 1570 C CA . LEU A 1 200 ? -5.957 0.086 0.987 1.00 98.12 200 LEU A CA 1
ATOM 1571 C C . LEU A 1 200 ? -6.434 0.631 -0.365 1.00 98.12 200 LEU A C 1
ATOM 1573 O O . LEU A 1 200 ? -6.697 -0.153 -1.274 1.00 98.12 200 LEU A O 1
ATOM 1577 N N . ALA A 1 201 ? -6.474 1.955 -0.542 1.00 98.25 201 ALA A N 1
ATOM 1578 C CA . ALA A 1 201 ? -6.818 2.578 -1.821 1.00 98.25 201 ALA A CA 1
ATOM 1579 C C . ALA A 1 201 ? -5.846 2.179 -2.949 1.00 98.25 201 ALA A C 1
ATOM 1581 O O . ALA A 1 201 ? -6.264 2.016 -4.094 1.00 98.25 201 ALA A O 1
ATOM 1582 N N . ILE A 1 202 ? -4.561 1.992 -2.633 1.00 98.38 202 ILE A N 1
ATOM 1583 C CA . ILE A 1 202 ? -3.535 1.558 -3.590 1.00 98.38 202 ILE A CA 1
ATOM 1584 C C . ILE A 1 202 ? -3.644 0.051 -3.865 1.00 98.38 202 ILE A C 1
ATOM 1586 O O . ILE A 1 202 ? -3.768 -0.372 -5.015 1.00 98.38 202 ILE A O 1
ATOM 1590 N N . LEU A 1 203 ? -3.611 -0.771 -2.814 1.00 98.31 203 LEU A N 1
ATOM 1591 C CA . LEU A 1 203 ? -3.483 -2.229 -2.914 1.00 98.31 203 LEU A CA 1
ATOM 1592 C C . LEU A 1 203 ? -4.777 -2.904 -3.375 1.00 98.31 203 LEU A C 1
ATOM 1594 O O . LEU A 1 203 ? -4.731 -3.919 -4.071 1.00 98.31 203 LEU A O 1
ATOM 1598 N N . LEU A 1 204 ? -5.936 -2.324 -3.056 1.00 97.94 204 LEU A N 1
ATOM 1599 C CA . LEU A 1 204 ? -7.247 -2.818 -3.485 1.00 97.94 204 LEU A CA 1
ATOM 1600 C C . LEU A 1 204 ? -7.764 -2.114 -4.745 1.00 97.94 204 LEU A C 1
ATOM 1602 O O . LEU A 1 204 ? -8.905 -2.345 -5.149 1.00 97.94 204 LEU A O 1
ATOM 1606 N N . HIS A 1 205 ? -6.938 -1.286 -5.398 1.00 96.88 205 HIS A N 1
ATOM 1607 C CA . HIS A 1 205 ? -7.338 -0.603 -6.623 1.00 96.88 205 HIS A CA 1
ATOM 1608 C C . HIS A 1 205 ? -7.802 -1.626 -7.677 1.00 96.88 205 HIS A C 1
ATOM 1610 O O . HIS A 1 205 ? -7.053 -2.563 -7.973 1.00 96.88 205 HIS A O 1
ATOM 1616 N N . PRO A 1 206 ? -9.010 -1.502 -8.260 1.00 93.56 206 PRO A N 1
ATOM 1617 C CA . PRO A 1 206 ? -9.567 -2.530 -9.146 1.00 93.56 206 PRO A CA 1
ATOM 1618 C C . PRO A 1 206 ? -8.791 -2.675 -10.464 1.00 93.56 206 PRO A C 1
ATOM 1620 O O . PRO A 1 206 ? -8.732 -3.767 -11.026 1.00 93.56 206 PRO A O 1
ATOM 1623 N N . ALA A 1 207 ? -8.160 -1.595 -10.929 1.00 93.81 207 ALA A N 1
ATOM 1624 C CA . ALA A 1 207 ? -7.318 -1.563 -12.123 1.00 93.81 207 ALA A CA 1
ATOM 1625 C C . ALA A 1 207 ? -5.961 -0.921 -11.778 1.00 93.81 207 ALA A C 1
ATOM 1627 O O . ALA A 1 207 ? -5.776 0.269 -12.034 1.00 93.81 207 ALA A O 1
ATOM 1628 N N . PRO A 1 208 ? -5.056 -1.628 -11.074 1.00 95.56 208 PRO A N 1
ATOM 1629 C CA . PRO A 1 208 ? -3.809 -1.036 -10.601 1.00 95.56 208 PRO A CA 1
ATOM 1630 C C . PRO A 1 208 ? -2.906 -0.612 -11.778 1.00 95.56 208 PRO A C 1
ATOM 1632 O O . PRO A 1 208 ? -3.082 -1.096 -12.905 1.00 95.56 208 PRO A O 1
ATOM 1635 N N . PRO A 1 209 ? -1.955 0.311 -11.549 1.00 94.94 209 PRO A N 1
ATOM 1636 C CA . PRO A 1 209 ? -0.926 0.635 -12.538 1.00 94.94 209 PRO A CA 1
ATOM 1637 C C . PRO A 1 209 ? -0.036 -0.590 -12.832 1.00 94.94 209 PRO A C 1
ATOM 1639 O O . PRO A 1 209 ? -0.141 -1.589 -12.130 1.00 94.94 209 PRO A O 1
ATOM 1642 N N . PRO A 1 210 ? 0.837 -0.555 -13.856 1.00 93.06 210 PRO A N 1
ATOM 1643 C CA . PRO A 1 210 ? 1.744 -1.673 -14.136 1.00 93.06 210 PRO A CA 1
ATOM 1644 C C . PRO A 1 210 ? 2.824 -1.866 -13.054 1.00 93.06 210 PRO A C 1
ATOM 1646 O O . PRO A 1 210 ? 3.262 -2.995 -12.824 1.00 93.06 210 PRO A O 1
ATOM 1649 N N . LEU A 1 211 ? 3.236 -0.780 -12.385 1.00 97.31 211 LEU A N 1
ATOM 1650 C CA . LEU A 1 211 ? 4.222 -0.784 -11.304 1.00 97.31 211 LEU A CA 1
ATOM 1651 C C . LEU A 1 211 ? 3.835 0.209 -10.205 1.00 97.31 211 LEU A C 1
ATOM 1653 O O . LEU A 1 211 ? 3.467 1.355 -10.485 1.00 97.31 211 LEU A O 1
ATOM 1657 N N . ILE A 1 212 ? 3.982 -0.238 -8.959 1.00 98.50 212 ILE A N 1
ATOM 1658 C CA . ILE A 1 212 ? 3.842 0.562 -7.742 1.00 98.50 212 ILE A CA 1
ATOM 1659 C C . ILE A 1 212 ? 5.151 0.476 -6.957 1.00 98.50 212 ILE A C 1
ATOM 1661 O O . ILE A 1 212 ? 5.612 -0.624 -6.664 1.00 98.50 212 ILE A O 1
ATOM 1665 N N . ALA A 1 213 ? 5.728 1.612 -6.577 1.00 98.44 213 ALA A N 1
ATOM 1666 C CA . ALA A 1 213 ? 6.802 1.672 -5.590 1.00 98.44 213 ALA A CA 1
ATOM 1667 C C . ALA A 1 213 ? 6.282 2.318 -4.302 1.00 98.44 213 ALA A C 1
ATOM 1669 O O . ALA A 1 213 ? 5.711 3.409 -4.356 1.00 98.44 213 ALA A O 1
ATOM 1670 N N . LEU A 1 214 ? 6.470 1.648 -3.167 1.00 98.44 214 LEU A N 1
ATOM 1671 C CA . LEU A 1 214 ? 6.061 2.109 -1.843 1.00 98.44 214 LEU A CA 1
ATOM 1672 C C . LEU A 1 214 ? 7.292 2.285 -0.960 1.00 98.44 214 LEU A C 1
ATOM 1674 O O . LEU A 1 214 ? 8.057 1.340 -0.764 1.00 98.44 214 LEU A O 1
ATOM 1678 N N . GLU A 1 215 ? 7.447 3.480 -0.408 1.00 97.69 215 GLU A N 1
ATOM 1679 C CA . GLU A 1 215 ? 8.451 3.776 0.607 1.00 97.69 215 GLU A CA 1
ATOM 1680 C C . GLU A 1 215 ? 7.836 3.615 2.001 1.00 97.69 215 GLU A C 1
ATOM 1682 O O . GLU A 1 215 ? 6.779 4.193 2.289 1.00 97.69 215 GLU A O 1
ATOM 1687 N N . GLU A 1 216 ? 8.451 2.735 2.800 1.00 96.81 216 GLU A N 1
ATOM 1688 C CA . GLU A 1 216 ? 8.088 2.404 4.185 1.00 96.81 216 GLU A CA 1
ATOM 1689 C C . GLU A 1 216 ? 6.564 2.359 4.418 1.00 96.81 216 GLU A C 1
ATOM 1691 O O . GLU A 1 216 ? 6.024 3.124 5.230 1.00 96.81 216 GLU A O 1
ATOM 1696 N N . PRO A 1 217 ? 5.807 1.513 3.688 1.00 96.81 217 PRO A N 1
ATOM 1697 C CA . PRO A 1 217 ? 4.346 1.517 3.760 1.00 96.81 217 PRO A CA 1
ATOM 1698 C C . PRO A 1 217 ? 3.828 1.294 5.188 1.00 96.81 217 PRO A C 1
ATOM 1700 O O . PRO A 1 217 ? 2.797 1.842 5.563 1.00 96.81 217 PRO A O 1
ATOM 1703 N N . GLU A 1 218 ? 4.560 0.550 6.009 1.00 95.44 218 GLU A N 1
ATOM 1704 C CA . GLU A 1 218 ? 4.216 0.213 7.384 1.00 95.44 218 GLU A CA 1
ATOM 1705 C C . GLU A 1 218 ? 4.452 1.325 8.415 1.00 95.44 218 GLU A C 1
ATOM 1707 O O . GLU A 1 218 ? 3.962 1.224 9.543 1.00 95.44 218 GLU A O 1
ATOM 1712 N N . LEU A 1 219 ? 5.198 2.380 8.074 1.00 93.62 219 LEU A N 1
ATOM 1713 C CA . LEU A 1 219 ? 5.579 3.410 9.039 1.00 93.62 219 LEU A CA 1
ATOM 1714 C C . LEU A 1 219 ? 4.329 4.092 9.631 1.00 93.62 219 LEU A C 1
ATOM 1716 O O . LEU A 1 219 ? 3.483 4.616 8.922 1.00 93.62 219 LEU A O 1
ATOM 1720 N N . GLY A 1 220 ? 4.179 4.124 10.954 1.00 89.62 220 GLY A N 1
ATOM 1721 C CA . GLY A 1 220 ? 3.007 4.739 11.598 1.00 89.62 220 GLY A CA 1
ATOM 1722 C C . GLY A 1 220 ? 1.701 3.937 11.489 1.00 89.62 220 GLY A C 1
ATOM 1723 O O . GLY A 1 220 ? 0.660 4.425 11.934 1.00 89.62 220 GLY A O 1
ATOM 1724 N N . LEU A 1 221 ? 1.737 2.717 10.942 1.00 93.62 221 LEU A N 1
ATOM 1725 C CA . LEU A 1 221 ? 0.652 1.753 11.108 1.00 93.62 221 LEU A CA 1
ATOM 1726 C C . LEU A 1 221 ? 0.683 1.135 12.512 1.00 93.62 221 LEU A C 1
ATOM 1728 O O . LEU A 1 221 ? 1.730 1.055 13.156 1.00 93.62 221 LEU A O 1
ATOM 1732 N N . HIS A 1 222 ? -0.474 0.664 12.980 1.00 89.06 222 HIS A N 1
ATOM 1733 C CA . HIS A 1 222 ? -0.525 -0.158 14.186 1.00 89.06 222 HIS A CA 1
ATOM 1734 C C . HIS A 1 222 ? 0.175 -1.508 13.923 1.00 89.06 222 HIS A C 1
ATOM 1736 O O . HIS A 1 222 ? -0.049 -2.085 12.857 1.00 89.06 222 HIS A O 1
ATOM 1742 N N . PRO A 1 223 ? 0.971 -2.046 14.866 1.00 88.19 223 PRO A N 1
ATOM 1743 C CA . PRO A 1 223 ? 1.637 -3.345 14.719 1.00 88.19 223 PRO A CA 1
ATOM 1744 C C . PRO A 1 223 ? 0.712 -4.466 14.215 1.00 88.19 223 PRO A C 1
ATOM 1746 O O . PRO A 1 223 ? 1.072 -5.194 13.292 1.00 88.19 223 PRO A O 1
ATOM 1749 N N . ASP A 1 224 ? -0.512 -4.533 14.745 1.00 86.19 224 ASP A N 1
ATOM 1750 C CA . ASP A 1 224 ? -1.499 -5.567 14.400 1.00 86.19 224 ASP A CA 1
ATOM 1751 C C . ASP A 1 224 ? -1.905 -5.567 12.915 1.00 86.19 224 ASP A C 1
ATOM 1753 O O . ASP A 1 224 ? -2.196 -6.625 12.360 1.00 86.19 224 ASP A O 1
ATOM 1757 N N . VAL A 1 225 ? -1.862 -4.415 12.228 1.00 92.88 225 VAL A N 1
ATOM 1758 C CA . VAL A 1 225 ? -2.243 -4.332 10.804 1.00 92.88 225 VAL A CA 1
ATOM 1759 C C . VAL A 1 225 ? -1.065 -4.520 9.848 1.00 92.88 225 VAL A C 1
ATOM 1761 O O . VAL A 1 225 ? -1.273 -4.625 8.637 1.00 92.88 225 VAL A O 1
ATOM 1764 N N . VAL A 1 226 ? 0.177 -4.590 10.342 1.00 95.81 226 VAL A N 1
ATOM 1765 C CA . VAL A 1 226 ? 1.364 -4.781 9.487 1.00 95.81 226 VAL A CA 1
ATOM 1766 C C . VAL A 1 226 ? 1.303 -6.138 8.785 1.00 95.81 226 VAL A C 1
ATOM 1768 O O . VAL A 1 226 ? 1.495 -6.211 7.572 1.00 95.81 226 VAL A O 1
ATOM 1771 N N . ALA A 1 227 ? 0.938 -7.198 9.510 1.00 94.44 227 ALA A N 1
ATOM 1772 C CA . ALA A 1 227 ? 0.791 -8.533 8.933 1.00 94.44 227 ALA A CA 1
ATOM 1773 C C . ALA A 1 227 ? -0.344 -8.598 7.893 1.00 94.44 227 ALA A C 1
ATOM 1775 O O . ALA A 1 227 ? -0.189 -9.207 6.833 1.00 94.44 227 ALA A O 1
ATOM 1776 N N . ALA A 1 228 ? -1.473 -7.929 8.153 1.00 95.06 228 ALA A N 1
ATOM 1777 C CA . ALA A 1 228 ? -2.556 -7.803 7.178 1.00 95.06 228 ALA A CA 1
ATOM 1778 C C . ALA A 1 228 ? -2.108 -7.024 5.928 1.00 95.06 228 ALA A C 1
ATOM 1780 O O . ALA A 1 228 ? -2.410 -7.417 4.801 1.00 95.06 228 ALA A O 1
ATOM 1781 N N . THR A 1 229 ? -1.316 -5.965 6.111 1.00 97.25 229 THR A N 1
ATOM 1782 C CA . THR A 1 229 ? -0.742 -5.176 5.011 1.00 97.25 229 THR A CA 1
ATOM 1783 C C . THR A 1 229 ? 0.208 -6.015 4.154 1.00 97.25 229 THR A C 1
ATOM 1785 O O . THR A 1 229 ? 0.129 -5.952 2.930 1.00 97.25 229 THR A O 1
ATOM 1788 N N . ALA A 1 230 ? 1.043 -6.864 4.761 1.00 97.44 230 ALA A N 1
ATOM 1789 C CA . ALA A 1 230 ? 1.911 -7.797 4.037 1.00 97.44 230 ALA A CA 1
ATOM 1790 C C . ALA A 1 230 ? 1.109 -8.761 3.148 1.00 97.44 230 ALA A C 1
ATOM 1792 O O . ALA A 1 230 ? 1.419 -8.928 1.967 1.00 97.44 230 ALA A O 1
ATOM 1793 N N . LYS A 1 231 ? 0.016 -9.330 3.676 1.00 96.69 231 LYS A N 1
ATOM 1794 C CA . LYS A 1 231 ? -0.895 -10.185 2.894 1.00 96.69 231 LYS A CA 1
ATOM 1795 C C . LYS A 1 231 ? -1.493 -9.430 1.707 1.00 96.69 231 LYS A C 1
ATOM 1797 O O . LYS A 1 231 ? -1.545 -9.970 0.604 1.00 96.69 231 LYS A O 1
ATOM 1802 N N . LEU A 1 232 ? -1.904 -8.177 1.908 1.00 97.81 232 LEU A N 1
ATOM 1803 C CA . LEU A 1 232 ? -2.430 -7.330 0.834 1.00 97.81 232 LEU A CA 1
ATOM 1804 C C . LEU A 1 232 ? -1.370 -6.998 -0.223 1.00 97.81 232 LEU A C 1
ATOM 1806 O O . LEU A 1 232 ? -1.699 -6.978 -1.406 1.00 97.81 232 LEU A O 1
ATOM 1810 N N . LEU A 1 233 ? -0.110 -6.784 0.170 1.00 98.38 233 LEU A N 1
ATOM 1811 C CA . LEU A 1 233 ? 1.005 -6.596 -0.766 1.00 98.38 233 LEU A CA 1
ATOM 1812 C C . LEU A 1 233 ? 1.194 -7.832 -1.651 1.00 98.38 233 LEU A C 1
ATOM 1814 O O . LEU A 1 233 ? 1.248 -7.704 -2.874 1.00 98.38 233 LEU A O 1
ATOM 1818 N N . VAL A 1 234 ? 1.220 -9.026 -1.052 1.00 97.81 234 VAL A N 1
ATOM 1819 C CA . VAL A 1 234 ? 1.335 -10.292 -1.793 1.00 97.81 234 VAL A CA 1
ATOM 1820 C C . VAL A 1 234 ? 0.152 -10.471 -2.748 1.00 97.81 234 VAL A C 1
ATOM 1822 O O . VAL A 1 234 ? 0.362 -10.696 -3.938 1.00 97.81 234 VAL A O 1
ATOM 1825 N N . GLN A 1 235 ? -1.084 -10.283 -2.281 1.00 96.81 235 GLN A N 1
ATOM 1826 C CA . GLN A 1 235 ? -2.282 -10.404 -3.125 1.00 96.81 235 GLN A CA 1
ATOM 1827 C C . GLN A 1 235 ? -2.307 -9.379 -4.267 1.00 96.81 235 GLN A C 1
ATOM 1829 O O . GLN A 1 235 ? -2.665 -9.694 -5.402 1.00 96.81 235 GLN A O 1
ATOM 1834 N N . ALA A 1 236 ? -1.927 -8.130 -3.997 1.00 97.50 236 ALA A N 1
ATOM 1835 C CA . ALA A 1 236 ? -1.863 -7.100 -5.024 1.00 97.50 236 ALA A CA 1
ATOM 1836 C C . ALA A 1 236 ? -0.760 -7.391 -6.060 1.00 97.50 236 ALA A C 1
ATOM 1838 O O . ALA A 1 236 ? -0.952 -7.085 -7.241 1.00 97.50 236 ALA A O 1
ATOM 1839 N N . SER A 1 237 ? 0.334 -8.054 -5.658 1.00 97.31 237 SER A N 1
ATOM 1840 C CA . SER A 1 237 ? 1.440 -8.431 -6.552 1.00 97.31 237 SER A CA 1
ATOM 1841 C C . SER A 1 237 ? 1.038 -9.407 -7.672 1.00 97.31 237 SER A C 1
ATOM 1843 O O . SER A 1 237 ? 1.673 -9.459 -8.728 1.00 97.31 237 SER A O 1
ATOM 1845 N N . GLU A 1 238 ? -0.074 -10.133 -7.505 1.00 96.44 238 GLU A N 1
ATOM 1846 C CA . GLU A 1 238 ? -0.637 -10.995 -8.553 1.00 96.44 238 GLU A CA 1
ATOM 1847 C C . GLU A 1 238 ? -1.183 -10.186 -9.744 1.00 96.44 238 GLU A C 1
ATOM 1849 O O . GLU A 1 238 ? -1.302 -10.702 -10.858 1.00 96.44 238 GLU A O 1
ATOM 1854 N N . ARG A 1 239 ? -1.509 -8.903 -9.526 1.00 96.25 239 ARG A N 1
ATOM 1855 C CA . ARG A 1 239 ? -2.162 -8.021 -10.509 1.00 96.25 239 ARG A CA 1
ATOM 1856 C C . ARG A 1 239 ? -1.264 -6.891 -11.015 1.00 96.25 239 ARG A C 1
ATOM 1858 O O . ARG A 1 239 ? -1.514 -6.388 -12.107 1.00 96.25 239 ARG A O 1
ATOM 1865 N N . THR A 1 240 ? -0.248 -6.498 -10.250 1.00 96.56 240 THR A N 1
ATOM 1866 C CA . THR A 1 240 ? 0.706 -5.419 -10.568 1.00 96.56 240 THR A CA 1
ATOM 1867 C C . THR A 1 240 ? 2.085 -5.747 -10.008 1.00 96.56 240 THR A C 1
ATOM 1869 O O . THR A 1 240 ? 2.189 -6.456 -9.015 1.00 96.56 240 THR A O 1
ATOM 1872 N N . GLN A 1 241 ? 3.156 -5.199 -10.584 1.00 97.38 241 GLN A N 1
ATOM 1873 C CA . GLN A 1 241 ? 4.453 -5.229 -9.912 1.00 97.38 241 GLN A CA 1
ATOM 1874 C C . GLN A 1 241 ? 4.444 -4.262 -8.722 1.00 97.38 241 GLN A C 1
ATOM 1876 O O . GLN A 1 241 ? 3.945 -3.141 -8.837 1.00 97.38 241 GLN A O 1
ATOM 1881 N N . ILE A 1 242 ? 4.989 -4.698 -7.586 1.00 98.38 242 ILE A N 1
ATOM 1882 C CA . ILE A 1 242 ? 5.129 -3.872 -6.385 1.00 98.38 242 ILE A CA 1
ATOM 1883 C C . ILE A 1 242 ? 6.577 -3.941 -5.916 1.00 98.38 242 ILE A C 1
ATOM 1885 O O . ILE A 1 242 ? 7.136 -5.028 -5.774 1.00 98.38 242 ILE A O 1
ATOM 1889 N N . VAL A 1 243 ? 7.173 -2.778 -5.684 1.00 98.38 243 VAL A N 1
ATOM 1890 C CA . VAL A 1 243 ? 8.489 -2.617 -5.066 1.00 98.38 243 VAL A CA 1
ATOM 1891 C C . VAL A 1 243 ? 8.280 -1.913 -3.737 1.00 98.38 243 VAL A C 1
ATOM 1893 O O . VAL A 1 243 ? 7.662 -0.855 -3.692 1.00 98.38 243 VAL A O 1
ATOM 1896 N N . VAL A 1 244 ? 8.774 -2.504 -2.656 1.00 98.38 244 VAL A N 1
ATOM 1897 C CA . VAL A 1 244 ? 8.667 -1.935 -1.312 1.00 98.38 244 VAL A CA 1
ATOM 1898 C C . VAL A 1 244 ? 10.064 -1.736 -0.753 1.00 98.38 244 VAL A C 1
ATOM 1900 O O . VAL A 1 244 ? 10.879 -2.656 -0.811 1.00 98.38 244 VAL A O 1
ATOM 1903 N N . THR A 1 245 ? 10.332 -0.561 -0.195 1.00 97.38 245 THR A N 1
ATOM 1904 C CA . THR A 1 245 ? 11.472 -0.354 0.705 1.00 97.38 245 THR A CA 1
ATOM 1905 C C . THR A 1 245 ? 10.970 -0.365 2.140 1.00 97.38 245 THR A C 1
ATOM 1907 O O . THR A 1 245 ? 9.904 0.173 2.437 1.00 97.38 245 THR A O 1
ATOM 1910 N N . THR A 1 246 ? 11.706 -1.015 3.035 1.00 96.31 246 THR A N 1
ATOM 1911 C CA . THR A 1 246 ? 11.296 -1.149 4.433 1.00 96.31 246 THR A CA 1
ATOM 1912 C C . THR A 1 246 ? 12.508 -1.320 5.337 1.00 96.31 246 THR A C 1
ATOM 1914 O O . THR A 1 246 ? 13.468 -2.013 4.993 1.00 96.31 246 THR A O 1
ATOM 1917 N N . HIS A 1 247 ? 12.435 -0.705 6.515 1.00 94.19 247 HIS A N 1
ATOM 1918 C CA . HIS A 1 247 ? 13.313 -1.001 7.645 1.00 94.19 247 HIS A CA 1
ATOM 1919 C C . HIS A 1 247 ? 12.591 -1.784 8.758 1.00 94.19 247 HIS A C 1
ATOM 1921 O O . HIS A 1 247 ? 13.145 -2.023 9.834 1.00 94.19 247 HIS A O 1
ATOM 1927 N N . SER A 1 248 ? 11.342 -2.191 8.523 1.00 95.25 248 SER A N 1
ATOM 1928 C CA . SER A 1 248 ? 10.507 -2.855 9.512 1.00 95.25 248 SER A CA 1
ATOM 1929 C C . SER A 1 248 ? 10.742 -4.349 9.538 1.00 95.25 248 SER A C 1
ATOM 1931 O O . SER A 1 248 ? 10.343 -5.100 8.645 1.00 95.25 248 SER A O 1
ATOM 1933 N N . ARG A 1 249 ? 11.297 -4.793 10.664 1.00 94.56 249 ARG A N 1
ATOM 1934 C CA . ARG A 1 249 ? 11.387 -6.213 10.995 1.00 94.56 249 ARG A CA 1
ATOM 1935 C C . ARG A 1 249 ? 10.024 -6.880 10.926 1.00 94.56 249 ARG A C 1
ATOM 1937 O O . ARG A 1 249 ? 9.944 -7.954 10.366 1.00 94.56 249 ARG A O 1
ATOM 1944 N N . MET A 1 250 ? 8.965 -6.226 11.410 1.00 95.62 250 MET A N 1
ATOM 1945 C CA . MET A 1 250 ? 7.611 -6.788 11.409 1.00 95.62 250 MET A CA 1
ATOM 1946 C C . MET A 1 250 ? 7.063 -7.039 10.001 1.00 95.62 250 MET A C 1
ATOM 1948 O O . MET A 1 250 ? 6.354 -8.018 9.788 1.00 95.62 250 MET A O 1
ATOM 1952 N N . LEU A 1 251 ? 7.374 -6.165 9.039 1.00 97.38 251 LEU A N 1
ATOM 1953 C CA . LEU A 1 251 ? 6.933 -6.367 7.661 1.00 97.38 251 LEU A CA 1
ATOM 1954 C C . LEU A 1 251 ? 7.704 -7.516 7.002 1.00 97.38 251 LEU A C 1
ATOM 1956 O O . LEU A 1 251 ? 7.094 -8.364 6.356 1.00 97.38 251 LEU A O 1
ATOM 1960 N N . VAL A 1 252 ? 9.023 -7.574 7.206 1.00 96.88 252 VAL A N 1
ATOM 1961 C CA . VAL A 1 252 ? 9.865 -8.684 6.727 1.00 96.88 252 VAL A CA 1
ATOM 1962 C C . VAL A 1 252 ? 9.438 -10.011 7.366 1.00 96.88 252 VAL A C 1
ATOM 1964 O O . VAL A 1 252 ? 9.332 -11.022 6.678 1.00 96.88 252 VAL A O 1
ATOM 1967 N N . ASP A 1 253 ? 9.111 -9.993 8.657 1.00 96.50 253 ASP A N 1
ATOM 1968 C CA . ASP A 1 253 ? 8.588 -11.129 9.416 1.00 96.50 253 ASP A CA 1
ATOM 1969 C C . ASP A 1 253 ? 7.307 -11.696 8.802 1.00 96.50 253 ASP A C 1
ATOM 1971 O O . ASP A 1 253 ? 7.185 -12.898 8.569 1.00 96.50 253 ASP A O 1
ATOM 1975 N N . ALA A 1 254 ? 6.379 -10.810 8.442 1.00 96.56 254 ALA A N 1
ATOM 1976 C CA . ALA A 1 254 ? 5.120 -11.173 7.808 1.00 96.56 254 ALA A CA 1
ATOM 1977 C C . ALA A 1 254 ? 5.281 -11.729 6.378 1.00 96.56 254 ALA A C 1
ATOM 1979 O O . ALA A 1 254 ? 4.314 -12.238 5.810 1.00 96.56 254 ALA A O 1
ATOM 1980 N N . LEU A 1 255 ? 6.485 -11.656 5.800 1.00 96.56 255 LEU A N 1
ATOM 1981 C CA . LEU A 1 255 ? 6.844 -12.240 4.506 1.00 96.56 255 LEU A CA 1
ATOM 1982 C C . LEU A 1 255 ? 7.639 -13.548 4.643 1.00 96.56 255 LEU A C 1
ATOM 1984 O O . LEU A 1 255 ? 8.200 -14.011 3.654 1.00 96.56 255 LEU A O 1
ATOM 1988 N N . THR A 1 256 ? 7.671 -14.168 5.829 1.00 96.50 256 THR A N 1
ATOM 1989 C CA . THR A 1 256 ? 8.398 -15.430 6.084 1.00 96.50 256 THR A CA 1
ATOM 1990 C C . THR A 1 256 ? 8.023 -16.552 5.112 1.00 96.50 256 THR A C 1
ATOM 1992 O O . THR A 1 256 ? 8.902 -17.275 4.651 1.00 96.50 256 THR A O 1
ATOM 1995 N N . ASP A 1 257 ? 6.753 -16.637 4.707 1.00 95.06 257 ASP A N 1
ATOM 1996 C CA . ASP A 1 257 ? 6.272 -17.616 3.717 1.00 95.06 257 ASP A CA 1
ATOM 1997 C C . ASP A 1 257 ? 6.621 -17.245 2.258 1.00 95.06 257 ASP A C 1
ATOM 1999 O O . ASP A 1 257 ? 6.381 -18.013 1.324 1.00 95.06 257 ASP A O 1
ATOM 2003 N N . HIS A 1 258 ? 7.201 -16.062 2.041 1.00 96.00 258 HIS A N 1
ATOM 2004 C CA . HIS A 1 258 ? 7.554 -15.498 0.738 1.00 96.00 258 HIS A CA 1
ATOM 2005 C C . HIS A 1 258 ? 9.009 -14.984 0.699 1.00 96.00 258 HIS A C 1
ATOM 2007 O O . HIS A 1 258 ? 9.242 -13.844 0.284 1.00 96.00 258 HIS A O 1
ATOM 2013 N N . PRO A 1 259 ? 10.015 -15.804 1.063 1.00 95.12 259 PRO A N 1
ATOM 2014 C CA . PRO A 1 259 ? 11.406 -15.357 1.168 1.00 95.12 259 PRO A CA 1
ATOM 2015 C C . PRO A 1 259 ? 11.935 -14.780 -0.148 1.00 95.12 259 PRO A C 1
ATOM 2017 O O . PRO A 1 259 ? 12.565 -13.730 -0.150 1.00 95.12 259 PRO A O 1
ATOM 2020 N N . SER A 1 260 ? 11.578 -15.371 -1.291 1.00 94.62 260 SER A N 1
ATOM 2021 C CA . SER A 1 260 ? 12.013 -14.893 -2.612 1.00 94.62 260 SER A CA 1
ATOM 2022 C C . SER A 1 260 ? 11.474 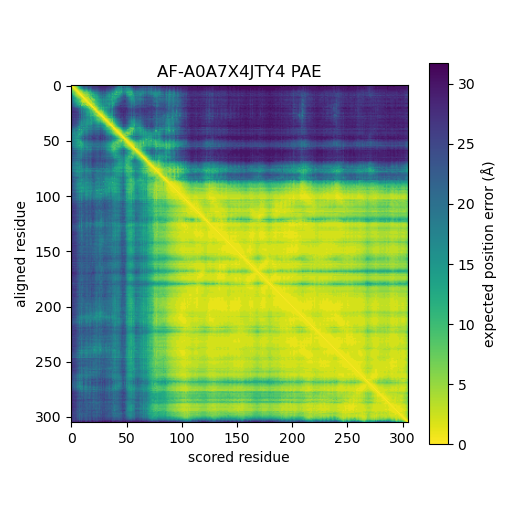-13.516 -3.016 1.00 94.62 260 SER A C 1
ATOM 2024 O O . SER A 1 260 ? 11.960 -12.926 -3.988 1.00 94.62 260 SER A O 1
ATOM 2026 N N . SER A 1 261 ? 10.503 -12.970 -2.280 1.00 94.44 261 SER A N 1
ATOM 2027 C CA . SER A 1 261 ? 10.053 -11.586 -2.450 1.00 94.44 261 SER A CA 1
ATOM 2028 C C . SER A 1 261 ? 10.974 -10.575 -1.761 1.00 94.44 261 SER A C 1
ATOM 2030 O O . SER A 1 261 ? 10.905 -9.392 -2.090 1.00 94.44 261 SER A O 1
ATOM 2032 N N . VAL A 1 262 ? 11.854 -11.015 -0.857 1.00 96.38 262 VAL A N 1
ATOM 2033 C CA . VAL A 1 262 ? 12.781 -10.152 -0.116 1.00 96.38 262 VAL A CA 1
ATOM 2034 C C . VAL A 1 262 ? 14.108 -10.025 -0.865 1.00 96.38 262 VAL A C 1
ATOM 2036 O O . VAL A 1 262 ? 14.688 -11.010 -1.328 1.00 96.38 262 VAL A O 1
ATOM 2039 N N . VAL A 1 263 ? 14.583 -8.786 -0.987 1.00 96.56 263 VAL A N 1
ATOM 2040 C CA . VAL A 1 263 ? 15.907 -8.449 -1.520 1.00 96.56 263 VAL A CA 1
ATOM 2041 C C . VAL A 1 263 ? 16.657 -7.674 -0.452 1.00 96.56 263 VAL A C 1
ATOM 2043 O O . VAL A 1 263 ? 16.210 -6.607 -0.032 1.00 96.56 263 VAL A O 1
ATOM 2046 N N . VAL A 1 264 ? 17.787 -8.212 -0.021 1.00 95.38 264 VAL A N 1
ATOM 2047 C CA . VAL A 1 264 ? 18.687 -7.574 0.932 1.00 95.38 264 VAL A CA 1
ATOM 2048 C C . VAL A 1 264 ? 19.571 -6.598 0.169 1.00 95.38 264 VAL A C 1
ATOM 2050 O O . VAL A 1 264 ? 20.139 -6.942 -0.866 1.00 95.38 264 VAL A O 1
ATOM 2053 N N . CYS A 1 265 ? 19.650 -5.364 0.660 1.00 93.94 265 CYS A N 1
ATOM 2054 C CA . CYS A 1 265 ? 20.513 -4.325 0.115 1.00 93.94 265 CYS A CA 1
ATOM 2055 C C . CYS A 1 265 ? 21.638 -4.032 1.108 1.00 93.94 265 CYS A C 1
ATOM 2057 O O . CYS A 1 265 ? 21.371 -3.658 2.252 1.00 93.94 265 CYS A O 1
ATOM 2059 N N . GLU A 1 266 ? 22.883 -4.167 0.663 1.00 91.50 266 GLU A N 1
ATOM 2060 C CA . GLU A 1 266 ? 24.075 -3.892 1.461 1.00 91.50 266 GLU A CA 1
ATOM 2061 C C . GLU A 1 266 ? 25.020 -2.925 0.759 1.00 91.50 266 GLU A C 1
ATOM 2063 O O . GLU A 1 266 ? 25.039 -2.811 -0.467 1.00 91.50 266 GLU A O 1
ATOM 2068 N N . LYS A 1 267 ? 25.845 -2.237 1.554 1.00 89.81 267 LYS A N 1
ATOM 2069 C CA . LYS A 1 267 ? 26.943 -1.425 1.037 1.00 89.81 267 LYS A CA 1
ATOM 2070 C C . LYS A 1 267 ? 28.263 -2.154 1.243 1.00 89.81 267 LYS A C 1
ATOM 2072 O O . LYS A 1 267 ? 28.775 -2.195 2.359 1.00 89.81 267 LYS A O 1
ATOM 2077 N N . GLU A 1 268 ? 28.869 -2.603 0.154 1.00 88.88 268 GLU A N 1
ATOM 2078 C CA . GLU A 1 268 ? 30.179 -3.247 0.157 1.00 88.88 268 GLU A CA 1
ATOM 2079 C C . GLU A 1 268 ? 31.174 -2.438 -0.673 1.00 88.88 268 GLU A C 1
ATOM 2081 O O . GLU A 1 268 ? 30.918 -2.122 -1.830 1.00 88.88 268 GLU A O 1
ATOM 2086 N N . ASN A 1 269 ? 32.327 -2.088 -0.096 1.00 89.50 269 ASN A N 1
ATOM 2087 C CA . ASN A 1 269 ? 33.412 -1.378 -0.797 1.00 89.50 269 ASN A CA 1
ATOM 2088 C C . ASN A 1 269 ? 32.986 -0.088 -1.535 1.00 89.50 269 ASN A C 1
ATOM 2090 O O . ASN A 1 269 ? 33.618 0.320 -2.503 1.00 89.50 269 ASN A O 1
ATOM 2094 N N . GLY A 1 270 ? 31.932 0.583 -1.057 1.00 90.00 270 GLY A N 1
ATOM 2095 C CA . GLY A 1 270 ? 31.399 1.800 -1.680 1.00 90.00 270 GLY A CA 1
ATOM 2096 C C . GLY A 1 270 ? 30.279 1.563 -2.697 1.00 90.00 270 GLY A C 1
ATOM 2097 O O . GLY A 1 270 ? 29.657 2.536 -3.116 1.00 90.00 270 GLY A O 1
ATOM 2098 N N . GLU A 1 271 ? 29.969 0.311 -3.021 1.00 91.19 271 GLU A N 1
ATOM 2099 C CA . GLU A 1 271 ? 28.938 -0.097 -3.977 1.00 91.19 271 GLU A CA 1
ATOM 2100 C C . GLU A 1 271 ? 27.709 -0.657 -3.252 1.00 91.19 271 GLU A C 1
ATOM 2102 O O . GLU A 1 271 ? 27.815 -1.167 -2.138 1.00 91.19 271 GLU A O 1
ATOM 2107 N N . SER A 1 272 ? 26.530 -0.543 -3.870 1.00 91.62 272 SER A N 1
ATOM 2108 C CA . SER A 1 272 ? 25.315 -1.204 -3.374 1.00 91.62 272 SER A CA 1
ATOM 2109 C C . SER A 1 272 ? 25.201 -2.595 -3.991 1.00 91.62 272 SER A C 1
ATOM 2111 O O . SER A 1 272 ? 25.188 -2.719 -5.217 1.00 91.62 272 SER A O 1
ATOM 2113 N N . ARG A 1 273 ? 25.103 -3.628 -3.155 1.00 92.81 273 ARG A N 1
ATOM 2114 C CA . ARG A 1 273 ? 24.808 -5.002 -3.566 1.00 92.81 273 ARG A CA 1
ATOM 2115 C C . ARG A 1 273 ? 23.385 -5.362 -3.188 1.00 92.81 273 ARG A C 1
ATOM 2117 O O . ARG A 1 273 ? 22.920 -5.009 -2.110 1.00 92.81 273 ARG A O 1
ATOM 2124 N N . PHE A 1 274 ? 22.717 -6.067 -4.092 1.00 94.19 274 PHE A N 1
ATOM 2125 C CA . PHE A 1 274 ? 21.348 -6.525 -3.917 1.00 94.19 274 PHE A CA 1
ATOM 2126 C C . PHE A 1 274 ? 21.317 -8.038 -4.070 1.00 94.19 274 PHE A C 1
ATOM 2128 O O . PHE A 1 274 ? 21.645 -8.553 -5.141 1.00 94.19 274 PHE A O 1
ATOM 2135 N N . GLU A 1 275 ? 20.902 -8.735 -3.022 1.00 94.19 275 GLU A N 1
ATOM 2136 C CA . GLU A 1 275 ? 20.796 -10.189 -3.007 1.00 94.19 275 GLU A CA 1
ATOM 2137 C C . GLU A 1 275 ? 19.357 -10.596 -2.717 1.00 94.19 275 GLU A C 1
ATOM 2139 O O . GLU A 1 275 ? 18.747 -10.168 -1.739 1.00 94.19 275 GLU A O 1
ATOM 2144 N N . ARG A 1 276 ? 18.776 -11.396 -3.610 1.00 95.50 276 ARG A N 1
ATOM 2145 C CA . ARG A 1 276 ? 17.433 -11.940 -3.416 1.00 95.50 276 ARG A CA 1
ATOM 2146 C C . ARG A 1 276 ? 17.542 -13.223 -2.614 1.00 95.50 276 ARG A C 1
ATOM 2148 O O . ARG A 1 276 ? 18.306 -14.099 -3.000 1.00 95.50 276 ARG A O 1
ATOM 2155 N N . LEU A 1 277 ? 16.730 -13.354 -1.570 1.00 94.75 277 LEU A N 1
ATOM 2156 C CA . LEU A 1 277 ? 16.741 -14.562 -0.754 1.00 94.75 277 LEU A CA 1
ATOM 2157 C C . LEU A 1 277 ? 16.224 -15.772 -1.545 1.00 94.75 277 LEU A C 1
ATOM 2159 O O . LEU A 1 277 ? 15.211 -15.693 -2.251 1.00 94.75 277 LEU A O 1
ATOM 2163 N N . ASP A 1 278 ? 16.880 -16.916 -1.373 1.00 92.38 278 ASP A N 1
ATOM 2164 C CA . ASP A 1 278 ? 16.404 -18.196 -1.887 1.00 92.38 278 ASP A CA 1
ATOM 2165 C C . ASP A 1 278 ? 15.682 -18.979 -0.779 1.00 92.38 278 ASP A C 1
ATOM 2167 O O . ASP A 1 278 ? 16.262 -19.379 0.234 1.00 92.38 278 ASP A O 1
ATOM 2171 N N . GLY A 1 279 ? 14.385 -19.226 -0.975 1.00 88.75 279 GLY A N 1
ATOM 2172 C CA . GLY A 1 279 ? 13.588 -20.009 -0.032 1.00 88.75 279 GLY A CA 1
ATOM 2173 C C . GLY A 1 279 ? 14.041 -21.465 0.097 1.00 88.75 279 GLY A C 1
ATOM 2174 O O . GLY A 1 279 ? 13.826 -22.074 1.145 1.00 88.75 279 GLY A O 1
ATOM 2175 N N . ALA A 1 280 ? 14.674 -22.036 -0.933 1.00 89.44 280 ALA A N 1
ATOM 2176 C CA . ALA A 1 280 ? 15.211 -23.391 -0.878 1.00 89.44 280 ALA A CA 1
ATOM 2177 C C . ALA A 1 280 ? 16.433 -23.476 0.047 1.00 89.44 280 ALA A C 1
ATOM 2179 O O . ALA A 1 280 ? 16.542 -24.426 0.824 1.00 89.44 280 ALA A O 1
ATOM 2180 N N . GLU A 1 281 ? 17.307 -22.470 0.003 1.00 90.31 281 GLU A N 1
ATOM 2181 C CA . GLU A 1 281 ? 18.497 -22.381 0.855 1.00 90.31 281 GLU A CA 1
ATOM 2182 C C . GLU A 1 281 ? 18.126 -22.076 2.311 1.00 90.31 281 GLU A C 1
ATOM 2184 O O . GLU A 1 281 ? 18.688 -22.659 3.242 1.00 90.31 281 GLU A O 1
ATOM 2189 N N . LEU A 1 282 ? 17.109 -21.236 2.521 1.00 91.50 282 LEU A N 1
ATOM 2190 C CA . LEU A 1 282 ? 16.645 -20.847 3.854 1.00 91.50 282 LEU A CA 1
ATOM 2191 C C . LEU A 1 282 ? 15.723 -21.871 4.524 1.00 91.50 282 LEU A C 1
ATOM 2193 O O . LEU A 1 282 ? 15.416 -21.724 5.704 1.00 91.50 282 LEU A O 1
ATOM 2197 N N . LYS A 1 283 ? 15.301 -22.933 3.830 1.00 90.88 283 LYS A N 1
ATOM 2198 C CA . LYS A 1 283 ? 14.266 -23.862 4.313 1.00 90.88 283 LYS A CA 1
ATOM 2199 C C . LYS A 1 283 ? 14.503 -24.377 5.740 1.00 90.88 283 LYS A C 1
ATOM 2201 O O . LYS A 1 283 ? 13.603 -24.330 6.566 1.00 90.88 283 LYS A O 1
ATOM 2206 N N . ALA A 1 284 ? 15.722 -24.829 6.043 1.00 91.31 284 ALA A N 1
ATOM 2207 C CA . ALA A 1 284 ? 16.058 -25.368 7.366 1.00 91.31 284 ALA A CA 1
ATOM 2208 C C . ALA A 1 284 ? 16.041 -24.307 8.484 1.00 91.31 284 ALA A C 1
ATOM 2210 O O . ALA A 1 284 ? 15.860 -24.647 9.656 1.00 91.31 284 ALA A O 1
ATOM 2211 N N . TRP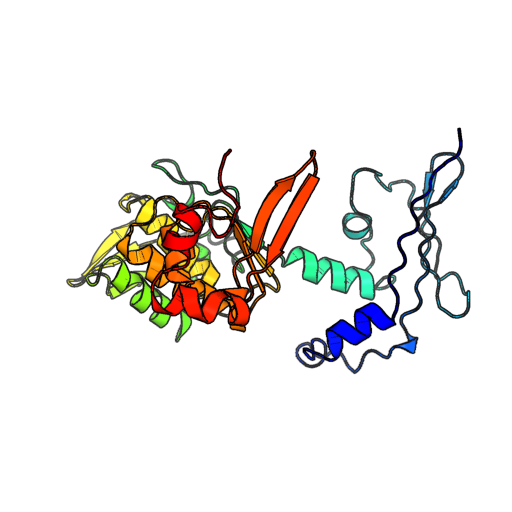 A 1 285 ? 16.251 -23.038 8.128 1.00 91.38 285 TRP A N 1
ATOM 2212 C CA . TRP A 1 285 ? 16.178 -21.905 9.044 1.00 91.38 285 TRP A CA 1
ATOM 2213 C C . TRP A 1 285 ? 14.732 -21.471 9.268 1.00 91.38 285 TRP A C 1
ATOM 2215 O O . TRP A 1 285 ? 14.343 -21.268 10.415 1.00 91.38 285 TRP A O 1
ATOM 2225 N N . LEU A 1 286 ? 13.929 -21.421 8.200 1.00 92.50 286 LEU A N 1
ATOM 2226 C CA . LEU A 1 286 ? 12.518 -21.018 8.246 1.00 92.50 286 LEU A CA 1
ATOM 2227 C C . LEU A 1 286 ? 11.625 -22.004 9.019 1.00 92.50 286 LEU A C 1
ATOM 2229 O O . LEU A 1 286 ? 10.567 -21.622 9.505 1.00 92.50 286 LEU A O 1
ATOM 2233 N N . ASP A 1 287 ? 12.078 -23.247 9.218 1.00 90.88 287 ASP A N 1
ATOM 2234 C CA . ASP A 1 287 ? 11.426 -24.208 10.124 1.00 90.88 287 ASP A CA 1
ATOM 2235 C C . ASP A 1 287 ? 11.511 -23.794 11.611 1.00 90.88 287 ASP A C 1
ATOM 2237 O O . ASP A 1 287 ? 10.793 -24.343 12.452 1.00 90.88 287 ASP A O 1
ATOM 2241 N N . LYS A 1 288 ? 12.427 -22.883 11.968 1.00 92.38 288 LYS A N 1
ATOM 2242 C CA . LYS A 1 288 ? 12.737 -22.509 13.362 1.00 92.38 288 LYS A CA 1
ATOM 2243 C C . LYS A 1 288 ? 12.646 -21.017 13.644 1.00 92.38 288 LYS A C 1
ATOM 2245 O O . LYS A 1 288 ? 12.421 -20.658 14.796 1.00 92.38 288 LYS A O 1
ATOM 2250 N N . TYR A 1 289 ? 12.874 -20.195 12.628 1.00 95.06 289 TYR A N 1
ATOM 2251 C CA . TYR A 1 289 ? 12.991 -18.751 12.740 1.00 95.06 289 TYR A CA 1
ATOM 2252 C C . TYR A 1 289 ? 12.201 -18.078 11.636 1.00 95.06 289 TYR A C 1
ATOM 2254 O O . TYR A 1 289 ? 12.098 -18.591 10.522 1.00 95.06 289 TYR A O 1
ATOM 2262 N N . SER A 1 290 ? 11.698 -16.893 11.917 1.00 95.62 290 SER A N 1
ATOM 2263 C CA . SER A 1 290 ? 11.117 -16.040 10.892 1.00 95.62 290 SER A CA 1
ATOM 2264 C C . SER A 1 290 ? 12.185 -15.229 10.146 1.00 95.62 290 SER A C 1
ATOM 2266 O O . SER A 1 290 ? 13.321 -15.070 10.605 1.00 95.62 290 SER A O 1
ATOM 2268 N N . LEU A 1 291 ? 11.831 -14.647 8.996 1.00 96.06 291 LEU A N 1
ATOM 2269 C CA . LEU A 1 291 ? 12.757 -13.764 8.270 1.00 96.06 291 LEU A CA 1
ATOM 2270 C C . LEU A 1 291 ? 13.148 -12.530 9.092 1.00 96.06 291 LEU A C 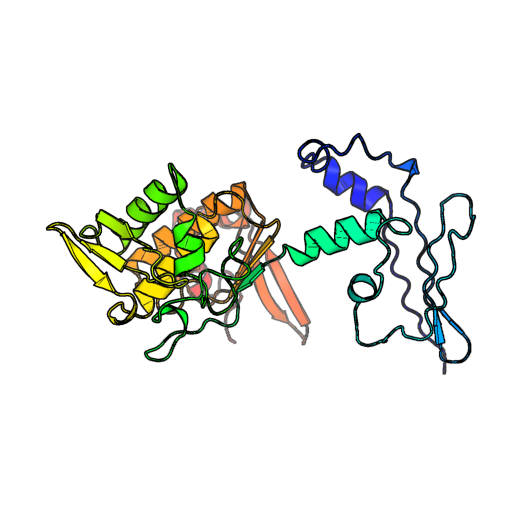1
ATOM 2272 O O . LEU A 1 291 ? 14.291 -12.082 9.017 1.00 96.06 291 LEU A O 1
ATOM 2276 N N . GLY A 1 292 ? 12.226 -11.991 9.896 1.00 93.94 292 GLY A N 1
ATOM 2277 C CA . GLY A 1 292 ? 12.507 -10.860 10.776 1.00 93.94 292 GLY A CA 1
ATOM 2278 C C . GLY A 1 292 ? 13.535 -11.207 11.858 1.00 93.94 292 GLY A C 1
ATOM 2279 O O . GLY A 1 292 ? 14.417 -10.393 12.156 1.00 93.94 292 GLY A O 1
ATOM 2280 N N . GLU A 1 293 ? 13.468 -12.417 12.419 1.00 94.75 293 GLU A N 1
ATOM 2281 C CA . GLU A 1 293 ? 14.448 -12.933 13.381 1.00 94.75 293 GLU A CA 1
ATOM 2282 C C . GLU A 1 293 ? 15.813 -13.167 12.731 1.00 94.75 293 GLU A C 1
ATOM 2284 O O . GLU A 1 293 ? 16.818 -12.671 13.246 1.00 94.75 293 GLU A O 1
ATOM 2289 N N . LEU A 1 294 ? 15.849 -13.837 11.573 1.00 94.75 294 LEU A N 1
ATOM 2290 C CA . LEU A 1 294 ? 17.088 -14.078 10.827 1.00 94.75 294 LEU A CA 1
ATOM 2291 C C . LEU A 1 294 ? 17.769 -12.760 10.452 1.00 94.75 294 LEU A C 1
ATOM 2293 O O . LEU A 1 294 ? 18.971 -12.591 10.672 1.00 94.75 294 LEU A O 1
ATOM 2297 N N . TRP A 1 295 ? 16.993 -11.776 9.993 1.00 94.19 295 TRP A N 1
ATOM 2298 C CA . TRP A 1 295 ? 17.511 -10.441 9.730 1.00 94.19 295 TRP A CA 1
ATOM 2299 C C . TRP A 1 295 ? 18.081 -9.796 10.995 1.00 94.19 295 TRP A C 1
ATOM 2301 O O . TRP A 1 295 ? 19.208 -9.307 10.992 1.00 94.19 295 TRP A O 1
ATOM 2311 N N . SER A 1 296 ? 17.347 -9.856 12.107 1.00 91.31 296 SER A N 1
ATOM 2312 C CA . SER A 1 296 ? 17.765 -9.277 13.391 1.00 91.31 296 SER A CA 1
ATOM 2313 C C . SER A 1 296 ? 19.047 -9.889 13.950 1.00 91.31 296 SER A C 1
ATOM 2315 O O . SER A 1 296 ? 19.790 -9.195 14.645 1.00 91.31 296 SER A O 1
ATOM 2317 N N . SER A 1 297 ? 19.283 -11.173 13.681 1.00 91.19 297 SER A N 1
ATOM 2318 C CA . SER A 1 297 ? 20.477 -11.898 14.119 1.00 91.19 297 SER A CA 1
ATOM 2319 C C . SER A 1 297 ? 21.723 -11.632 13.272 1.00 91.19 297 SER A C 1
ATOM 2321 O O . SER A 1 297 ? 22.817 -11.988 13.698 1.00 91.19 297 SER A O 1
ATOM 2323 N N . GLY A 1 298 ? 21.584 -10.986 12.110 1.00 90.38 298 GLY A N 1
ATOM 2324 C CA . GLY A 1 298 ? 22.694 -10.763 11.180 1.00 90.38 298 GLY A CA 1
ATOM 2325 C C . GLY A 1 298 ? 22.806 -11.799 10.065 1.00 90.38 298 GLY A C 1
ATOM 2326 O O . GLY A 1 298 ? 23.502 -11.535 9.093 1.00 90.38 298 GLY A O 1
ATOM 2327 N N . GLU A 1 299 ? 22.087 -12.919 10.157 1.00 90.31 299 GLU A N 1
ATOM 2328 C CA . GLU A 1 299 ? 22.207 -14.055 9.230 1.00 90.31 299 GLU A CA 1
ATOM 2329 C C . GLU A 1 299 ? 21.787 -13.719 7.790 1.00 90.31 299 GLU A C 1
ATOM 2331 O O . GLU A 1 299 ? 22.310 -14.311 6.853 1.00 90.31 299 GLU A O 1
ATOM 2336 N N . LEU A 1 300 ? 20.866 -12.763 7.592 1.00 90.38 300 LEU A N 1
ATOM 2337 C CA . LEU A 1 300 ? 20.450 -12.328 6.247 1.00 90.38 300 LEU A CA 1
ATOM 2338 C C . LEU A 1 300 ? 21.274 -11.162 5.681 1.00 90.38 300 LEU A C 1
ATOM 2340 O O . LEU A 1 300 ? 21.074 -10.808 4.525 1.00 90.38 300 LEU A O 1
ATOM 2344 N N . GLY A 1 301 ? 22.136 -10.520 6.473 1.00 88.94 301 GLY A N 1
ATOM 2345 C CA . GLY A 1 301 ? 22.757 -9.250 6.081 1.00 88.94 301 GLY A CA 1
ATOM 2346 C C . GLY A 1 301 ? 21.806 -8.043 6.169 1.00 88.94 301 GLY A C 1
ATOM 2347 O O . GLY A 1 301 ? 20.808 -8.064 6.887 1.00 88.94 301 GLY A O 1
ATOM 2348 N N . GLY A 1 302 ? 22.130 -6.933 5.507 1.00 84.38 302 GLY A N 1
ATOM 2349 C CA . GLY A 1 302 ? 21.347 -5.691 5.473 1.00 84.38 302 GLY A CA 1
ATOM 2350 C C . GLY A 1 302 ? 21.332 -4.909 6.790 1.00 84.38 302 GLY A C 1
ATOM 2351 O O . GLY A 1 302 ? 20.535 -3.983 6.951 1.00 84.38 302 GLY A O 1
ATOM 2352 N N . ASN A 1 303 ? 22.171 -5.285 7.758 1.00 80.69 303 ASN A N 1
ATOM 2353 C CA . ASN A 1 303 ? 22.279 -4.606 9.047 1.00 80.69 303 ASN A CA 1
ATOM 2354 C C . ASN A 1 303 ? 23.310 -3.472 9.008 1.00 80.69 303 ASN A C 1
ATOM 2356 O O . ASN A 1 303 ? 24.244 -3.469 8.206 1.00 80.69 303 ASN A O 1
ATOM 2360 N N . ARG A 1 304 ? 23.157 -2.492 9.909 1.00 66.44 304 ARG A N 1
ATOM 2361 C CA . ARG A 1 304 ? 24.230 -1.525 10.172 1.00 66.44 304 ARG A CA 1
ATOM 2362 C C . ARG A 1 304 ? 25.380 -2.237 10.893 1.00 66.44 304 ARG A C 1
ATOM 2364 O O . ARG A 1 304 ? 25.129 -2.981 11.835 1.00 66.44 304 ARG A O 1
ATOM 2371 N N . TRP A 1 305 ? 26.588 -1.979 10.399 1.00 52.91 305 TRP A N 1
ATOM 2372 C CA . TRP A 1 305 ? 27.892 -2.341 10.959 1.00 52.91 305 TRP A CA 1
ATOM 2373 C C . TRP A 1 305 ? 28.014 -2.074 12.462 1.00 52.91 305 TRP A C 1
ATOM 2375 O O . TRP A 1 305 ? 27.458 -1.054 12.935 1.00 52.91 305 TRP A O 1
#

Solvent-accessible surface area (backbone atoms only — not comparable to full-atom values): 17924 Å² total; per-residue (Å²): 134,86,81,81,71,84,76,67,83,66,54,46,68,69,52,51,61,55,41,79,79,47,75,69,46,71,82,72,81,42,68,91,79,57,73,89,80,35,51,52,55,59,55,74,45,77,60,95,86,38,67,38,55,41,51,31,44,77,86,70,50,70,74,53,71,60,74,50,94,78,67,57,89,92,52,59,70,72,79,68,68,80,58,55,82,85,36,50,68,59,47,50,51,41,55,55,57,73,41,48,42,66,34,73,57,73,49,70,60,96,85,22,56,46,42,44,71,25,65,65,69,72,90,46,91,57,72,46,45,39,34,46,42,43,31,49,32,56,52,69,52,53,73,67,43,37,50,53,49,41,59,56,44,36,65,79,41,70,56,50,71,43,79,46,39,59,76,56,98,63,26,16,36,40,28,42,28,32,74,92,77,48,73,45,47,42,72,76,51,52,59,35,57,53,51,50,52,50,50,45,57,58,52,50,37,90,77,60,43,72,34,38,38,36,52,44,79,60,69,69,47,58,77,79,40,35,46,58,49,37,52,42,52,58,61,30,44,80,78,21,48,70,45,76,47,75,92,50,46,63,48,46,32,50,34,46,95,43,37,62,77,42,65,38,57,40,80,55,98,90,41,82,45,79,46,67,44,56,51,79,79,42,43,80,51,59,77,79,41,44,46,24,54,38,36,73,72,50,79,62,46,62,67,86,130

Sequence (305 aa):
MADNGGRLEVTAEEIAYAEDRRPYGARYGIGPIAAADFHWERDYRLSGGRHAFSIRRPDNAALESDDSDDATPEESVLSQIRDPRAYRFLSVLQREYERIRLYQNWSFGPAAALRRDQSAHGPSDFLKDGAENLAVVLSHFRGQAKRQLVEALHELFDGIVDVSCPVTGGTVALFLEERGGRQIPATLLSDGTLRYLSLLAILLHPAPPPLIALEEPELGLHPDVVAATAKLLVQASERTQIVVTTHSRMLVDALTDHPSSVVVCEKENGESRFERLDGAELKAWLDKYSLGELWSSGELGGNRW

Secondary structure (DSSP, 8-state):
-----------HHHHHHHHTTS--SGGGT-----GGG----EEEEEETTEEEEEEE-TTS-EEEEE--TT--TTS-HHHH---TTT-HHHHHHHHHHHH-EEE-----STT-GGGS-EESSS--SS--TT-TTHHHHHTT--HHHHHHHHHHHTTT-TTEEEEE--EETTEE--EEEETTTEEEEGGGS-HHHHHHHHHHHHHT-SS--SEEEEESTTTTS-HHHHHHHHHHHHHHHTTSEEEEE---HHHHHTTTT-GGG-EEEEEETTEEEEEEPPHHHHHHHHTT--HHHHHHHTTT-----

pLDDT: mean 79.18, std 23.59, range [26.95, 98.5]

Radius of gyration: 23.83 Å; Cα contacts (8 Å, |Δi|>4): 432; chains: 1; bounding box: 64×48×59 Å